Protein AF-E2A9G5-F1 (afdb_monomer)

pLDDT: mean 76.56, std 14.58, range [34.78, 94.25]

Foldseek 3Di:
DVPQDDDPDPDPVSVVSSVVVVVVVVVVLVPPPDDPVVSVFVVLLVVVLVVDDPVLNVVVCVVCVPDPDDDGNVNSVVSVVVVVVVCVVPPPPPDDDDDDDDDDDDDDDDPDDPQAAPPPRHRHDVVPDPVLLPDQLVVNVVVLVVQCAEQQPRHHDDYLVPDPDPDADPVVRHRGDPSNDDPDD

Mean predicted aligned error: 16.72 Å

Structure (mmCIF, N/CA/C/O backbone):
data_AF-E2A9G5-F1
#
_entry.id   AF-E2A9G5-F1
#
loop_
_atom_site.group_PDB
_atom_site.id
_atom_site.type_symbol
_atom_site.label_atom_id
_atom_site.label_alt_id
_atom_site.label_comp_id
_atom_site.label_asym_id
_atom_site.label_entity_id
_atom_site.label_seq_id
_atom_site.pdbx_PDB_ins_code
_atom_site.Cartn_x
_atom_site.Cartn_y
_atom_site.Cartn_z
_atom_site.occupancy
_atom_site.B_iso_or_equiv
_atom_site.auth_seq_id
_atom_site.auth_comp_id
_atom_site.auth_asym_id
_atom_site.auth_atom_id
_atom_site.pdbx_PDB_model_num
ATOM 1 N N . LEU A 1 1 ? -10.475 -4.606 14.221 1.00 72.31 1 LEU A N 1
ATOM 2 C CA . LEU A 1 1 ? -10.855 -3.204 13.929 1.00 72.31 1 LEU A CA 1
ATOM 3 C C . LEU A 1 1 ? -11.804 -3.095 12.734 1.00 72.31 1 LEU A C 1
ATOM 5 O O . LEU A 1 1 ? -12.804 -2.415 12.862 1.00 72.31 1 LEU A O 1
ATOM 9 N N . TYR A 1 2 ? -11.560 -3.797 11.621 1.00 73.69 2 TYR A N 1
ATOM 10 C CA . TYR A 1 2 ? -12.429 -3.748 10.432 1.00 73.69 2 TYR A CA 1
ATOM 11 C C . TYR A 1 2 ? -13.913 -4.107 10.678 1.00 73.69 2 TYR A C 1
ATOM 13 O O . TYR A 1 2 ? -14.793 -3.403 10.205 1.00 73.69 2 TYR A O 1
ATOM 21 N N . ASN A 1 3 ? -14.190 -5.151 11.469 1.00 79.06 3 ASN A N 1
ATOM 22 C CA . ASN A 1 3 ? -15.549 -5.664 11.711 1.00 79.06 3 ASN A CA 1
ATOM 23 C C . ASN A 1 3 ? -16.142 -5.222 13.064 1.00 79.06 3 ASN A C 1
ATOM 25 O O . ASN A 1 3 ? -16.764 -6.022 13.768 1.00 79.06 3 ASN A O 1
ATOM 29 N N . LEU A 1 4 ? -15.888 -3.984 13.495 1.00 85.50 4 LEU A N 1
ATOM 30 C CA . LEU A 1 4 ? -16.501 -3.467 14.722 1.00 85.50 4 LEU A CA 1
ATOM 31 C C . LEU A 1 4 ? -17.989 -3.142 14.487 1.00 85.50 4 LEU A C 1
ATOM 33 O O . LEU A 1 4 ? -18.331 -2.606 13.433 1.00 85.50 4 LEU A O 1
ATOM 37 N N . PRO A 1 5 ? -18.885 -3.466 15.438 1.00 79.38 5 PRO A N 1
ATOM 38 C CA . PRO A 1 5 ? -20.306 -3.181 15.288 1.00 79.38 5 PRO A CA 1
ATOM 39 C C . PRO A 1 5 ? -20.567 -1.667 15.366 1.00 79.38 5 PRO A C 1
ATOM 41 O O . PRO A 1 5 ? -20.005 -1.009 16.245 1.00 79.38 5 PRO A O 1
ATOM 44 N N . PRO A 1 6 ? -21.425 -1.105 14.500 1.00 86.12 6 PRO A N 1
ATOM 45 C CA . PRO A 1 6 ? -21.830 0.289 14.614 1.00 86.12 6 PRO A CA 1
ATOM 46 C C . PRO A 1 6 ? -22.767 0.484 15.814 1.00 86.12 6 PRO A C 1
ATOM 48 O O . PRO A 1 6 ? -23.550 -0.402 16.159 1.00 86.12 6 PRO A O 1
ATOM 51 N N . VAL A 1 7 ? -22.705 1.664 16.429 1.00 91.19 7 VAL A N 1
ATOM 52 C CA . VAL A 1 7 ? -23.636 2.089 17.484 1.00 91.19 7 VAL A CA 1
ATOM 53 C C . VAL A 1 7 ? -24.661 3.013 16.835 1.00 91.19 7 VAL A C 1
ATOM 55 O O . VAL A 1 7 ? -24.361 4.165 16.535 1.00 91.19 7 VAL A O 1
ATOM 58 N N . ASN A 1 8 ? -25.858 2.489 16.567 1.00 87.25 8 ASN A N 1
ATOM 59 C CA . ASN A 1 8 ? -26.877 3.174 15.756 1.00 87.25 8 ASN A CA 1
ATOM 60 C C . ASN A 1 8 ? -27.950 3.880 16.595 1.00 87.25 8 ASN A C 1
ATOM 62 O O . ASN A 1 8 ? -28.831 4.546 16.055 1.00 87.25 8 ASN A O 1
ATOM 66 N N . ARG A 1 9 ? -27.904 3.724 17.919 1.00 88.25 9 ARG A N 1
ATOM 67 C CA . ARG A 1 9 ? -28.841 4.353 18.852 1.00 88.25 9 ARG A CA 1
ATOM 68 C C . ARG A 1 9 ? -28.139 4.743 20.144 1.00 88.25 9 ARG A C 1
ATOM 70 O O . ARG A 1 9 ? -27.056 4.260 20.462 1.00 88.25 9 ARG A O 1
ATOM 77 N N . LYS A 1 10 ? -28.793 5.599 20.927 1.00 86.88 10 LYS A N 1
ATOM 78 C CA . LYS A 1 10 ? -28.343 5.944 22.280 1.00 86.88 10 LYS A CA 1
ATOM 79 C C . LYS A 1 10 ? -28.534 4.729 23.195 1.00 86.88 10 LYS A C 1
ATOM 81 O O . LYS A 1 10 ? -29.615 4.518 23.731 1.00 86.88 10 LYS A O 1
ATOM 86 N N . SER A 1 11 ? -27.491 3.910 23.326 1.00 94.25 11 SER A N 1
ATOM 87 C CA . SER A 1 11 ? -27.484 2.695 24.142 1.00 94.25 11 SER A CA 1
ATOM 88 C C . SER A 1 11 ? -26.150 2.551 24.869 1.00 94.25 11 SER A C 1
ATOM 90 O O . SER A 1 11 ? -25.104 2.372 24.245 1.00 94.25 11 SER A O 1
ATOM 92 N N . SER A 1 12 ? -26.193 2.597 26.203 1.00 92.94 12 SER A N 1
ATOM 93 C CA . SER A 1 12 ? -25.010 2.368 27.045 1.00 92.94 12 SER A CA 1
ATOM 94 C C . SER A 1 12 ? -24.410 0.976 26.801 1.00 92.94 12 SER A C 1
ATOM 96 O O . SER A 1 12 ? -23.200 0.829 26.642 1.00 92.94 12 SER A O 1
ATOM 98 N N . ALA A 1 13 ? -25.261 -0.043 26.653 1.00 92.38 13 ALA A N 1
ATOM 99 C CA . ALA A 1 13 ? -24.821 -1.407 26.373 1.00 92.38 13 ALA A CA 1
ATOM 100 C C . ALA A 1 13 ? -24.071 -1.526 25.032 1.00 92.38 13 ALA A C 1
ATOM 102 O O . ALA A 1 13 ? -23.063 -2.226 24.954 1.00 92.38 13 ALA A O 1
ATOM 103 N N . GLU A 1 14 ? -24.516 -0.819 23.985 1.00 92.38 14 GLU A N 1
ATOM 104 C CA . GLU A 1 14 ? -23.834 -0.828 22.680 1.00 92.38 14 GLU A CA 1
ATOM 105 C C .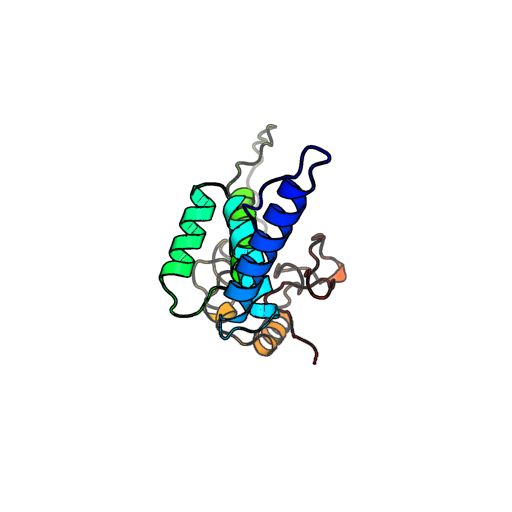 GLU A 1 14 ? -22.483 -0.104 22.735 1.00 92.38 14 GLU A C 1
ATOM 107 O O . GLU A 1 14 ? -21.516 -0.573 22.134 1.00 92.38 14 GLU A O 1
ATOM 112 N N . LEU A 1 15 ? -22.385 0.981 23.511 1.00 93.25 15 LEU A N 1
ATOM 113 C CA . LEU A 1 15 ? -21.121 1.686 23.742 1.00 93.25 15 LEU A CA 1
ATOM 114 C C . LEU A 1 15 ? -20.111 0.817 24.499 1.00 93.25 15 LEU A C 1
ATOM 116 O O . LEU A 1 15 ? -18.957 0.715 24.078 1.00 93.25 15 LEU A O 1
ATOM 120 N N . HIS A 1 16 ? -20.540 0.146 25.572 1.00 93.50 16 HIS A N 1
ATOM 121 C CA . HIS A 1 16 ? -19.686 -0.799 26.293 1.00 93.50 16 HIS A CA 1
ATOM 122 C C . HIS A 1 16 ? -19.230 -1.947 25.385 1.00 93.50 16 HIS A C 1
ATOM 124 O O . HIS A 1 16 ? -18.041 -2.255 25.340 1.00 93.50 16 HIS A O 1
ATOM 130 N N . ALA A 1 17 ? -20.135 -2.518 24.585 1.00 90.81 17 ALA A N 1
ATOM 131 C CA . ALA A 1 17 ? -19.791 -3.589 23.656 1.00 90.81 17 ALA A CA 1
ATOM 132 C C . ALA A 1 17 ? -18.780 -3.150 22.579 1.00 90.81 17 ALA A C 1
ATOM 134 O O . ALA A 1 17 ? -17.871 -3.916 22.243 1.00 90.81 17 ALA A O 1
ATOM 135 N N . LEU A 1 18 ? -18.912 -1.935 22.034 1.00 93.00 18 LEU A N 1
ATOM 136 C CA . LEU A 1 18 ? -17.950 -1.378 21.080 1.00 93.00 18 LEU A CA 1
ATOM 137 C C . LEU A 1 18 ? -16.573 -1.173 21.726 1.00 93.00 18 LEU A C 1
ATOM 139 O O . LEU A 1 18 ? -15.565 -1.594 21.148 1.00 93.00 18 LEU A O 1
ATOM 143 N N . ARG A 1 19 ? -16.529 -0.566 22.920 1.00 94.19 19 ARG A N 1
ATOM 144 C CA . ARG A 1 19 ? -15.290 -0.360 23.685 1.00 94.19 19 ARG A CA 1
ATOM 145 C C . ARG A 1 19 ? -14.585 -1.689 23.932 1.00 94.19 19 ARG A C 1
ATOM 147 O O . ARG A 1 19 ? -13.444 -1.861 23.517 1.00 94.19 19 ARG A O 1
ATOM 154 N N . ASP A 1 20 ? -15.290 -2.658 24.509 1.00 93.75 20 ASP A N 1
ATOM 155 C CA . ASP A 1 20 ? -14.698 -3.935 24.908 1.00 93.75 20 ASP A CA 1
ATOM 156 C C . ASP A 1 20 ? -14.173 -4.722 23.695 1.00 93.75 20 ASP A C 1
ATOM 158 O O . ASP A 1 20 ? -13.108 -5.339 23.753 1.00 93.75 20 ASP A O 1
ATOM 162 N N . LYS A 1 21 ? -14.881 -4.682 22.556 1.00 92.88 21 LYS A N 1
ATOM 163 C CA . LYS A 1 21 ? -14.405 -5.295 21.302 1.00 92.88 21 LYS A CA 1
ATOM 164 C C . LYS A 1 21 ? -13.176 -4.584 20.736 1.00 92.88 21 LYS A C 1
ATOM 166 O O . LYS A 1 21 ? -12.284 -5.250 20.206 1.00 92.88 21 LYS A O 1
ATOM 171 N N . THR A 1 22 ? -13.123 -3.260 20.841 1.00 92.25 22 THR A N 1
ATOM 172 C CA . THR A 1 22 ? -11.974 -2.460 20.398 1.00 92.25 22 THR A CA 1
ATOM 173 C C . THR A 1 22 ? -10.744 -2.773 21.247 1.00 92.25 22 THR A C 1
ATOM 175 O O . THR A 1 22 ? -9.698 -3.104 20.691 1.00 92.25 22 THR A O 1
ATOM 178 N N . ASP A 1 23 ? -10.886 -2.796 22.573 1.00 91.88 23 ASP A N 1
ATOM 179 C CA . ASP A 1 23 ? -9.797 -3.108 23.504 1.00 91.88 23 ASP A CA 1
ATOM 180 C C . ASP A 1 23 ? -9.279 -4.532 23.345 1.00 91.88 23 ASP A C 1
ATOM 182 O O . ASP A 1 23 ? -8.067 -4.759 23.370 1.00 91.88 23 ASP A O 1
ATOM 186 N N . ARG A 1 24 ? -10.171 -5.502 23.114 1.00 91.12 24 ARG A N 1
ATOM 187 C CA . ARG A 1 24 ? -9.768 -6.878 22.791 1.00 91.12 24 ARG A CA 1
ATOM 188 C C . ARG A 1 24 ? -8.959 -6.937 21.498 1.00 91.12 24 ARG A C 1
ATOM 190 O O . ARG A 1 24 ? -7.939 -7.625 21.463 1.00 91.12 24 ARG A O 1
ATOM 197 N N . ALA A 1 25 ? -9.380 -6.216 20.456 1.00 88.25 25 ALA A N 1
ATOM 198 C CA . ALA A 1 25 ? -8.661 -6.175 19.185 1.00 88.25 25 ALA A CA 1
ATOM 199 C C . ALA A 1 25 ? -7.286 -5.506 19.330 1.00 88.25 25 ALA A C 1
ATOM 201 O O . ALA A 1 25 ? -6.293 -6.048 18.852 1.00 88.25 25 ALA A O 1
ATOM 202 N N . LEU A 1 26 ? -7.208 -4.371 20.027 1.00 87.19 26 LEU A N 1
ATOM 203 C CA . LEU A 1 26 ? -5.945 -3.677 20.283 1.00 87.19 26 LEU A CA 1
ATOM 204 C C . LEU A 1 26 ? -5.011 -4.505 21.164 1.00 87.19 26 LEU A C 1
ATOM 206 O O . LEU A 1 26 ? -3.830 -4.622 20.861 1.00 87.19 26 LEU A O 1
ATOM 210 N N . SER A 1 27 ? -5.534 -5.131 22.216 1.00 87.88 27 SER A N 1
ATOM 211 C CA . SER A 1 27 ? -4.759 -6.037 23.068 1.00 87.88 27 SER A CA 1
ATOM 212 C C . SER A 1 27 ? -4.218 -7.233 22.286 1.00 87.88 27 SER A C 1
ATOM 214 O O . SER A 1 27 ? -3.107 -7.677 22.550 1.00 87.88 27 SER A O 1
ATOM 216 N N . ALA A 1 28 ? -4.973 -7.755 21.315 1.00 87.38 28 ALA A N 1
ATOM 217 C CA . ALA A 1 28 ? -4.486 -8.814 20.439 1.00 87.38 28 ALA A CA 1
ATOM 218 C C . ALA A 1 28 ? -3.345 -8.338 19.533 1.00 87.38 28 ALA A C 1
ATOM 220 O O . ALA A 1 28 ? -2.342 -9.036 19.430 1.00 87.38 28 ALA A O 1
ATOM 221 N N . LEU A 1 29 ? -3.468 -7.146 18.941 1.00 83.56 29 LEU A N 1
ATOM 222 C CA . LEU A 1 29 ? -2.416 -6.555 18.111 1.00 83.56 29 LEU A CA 1
ATOM 223 C C . LEU A 1 29 ? -1.145 -6.263 18.917 1.00 83.56 29 LEU A C 1
ATOM 225 O O . LEU A 1 29 ? -0.060 -6.587 18.462 1.00 83.56 29 LEU A O 1
ATOM 229 N N . LYS A 1 30 ? -1.271 -5.738 20.142 1.00 84.62 30 LYS A N 1
ATOM 230 C CA . LYS A 1 30 ? -0.132 -5.467 21.039 1.00 84.62 30 LYS A CA 1
ATOM 231 C C . LYS A 1 30 ? 0.626 -6.724 21.477 1.00 84.62 30 LYS A C 1
ATOM 233 O O . LYS A 1 30 ? 1.779 -6.622 21.871 1.00 84.62 30 LYS A O 1
ATOM 238 N N . ARG A 1 31 ? -0.022 -7.895 21.460 1.00 88.25 31 ARG A N 1
ATOM 239 C CA . ARG A 1 31 ? 0.637 -9.182 21.742 1.00 88.25 31 ARG A CA 1
ATOM 240 C C . ARG A 1 31 ? 1.425 -9.716 20.552 1.00 88.25 31 ARG A C 1
ATOM 242 O O . ARG A 1 31 ? 2.221 -10.633 20.730 1.00 88.25 31 ARG A O 1
ATOM 249 N N . LEU A 1 32 ? 1.195 -9.188 19.351 1.00 81.06 32 LEU A N 1
ATOM 250 C CA . LEU A 1 32 ? 2.073 -9.464 18.226 1.00 81.06 32 LEU A CA 1
ATOM 251 C C . LEU A 1 32 ? 3.393 -8.758 18.531 1.00 81.06 32 LEU A C 1
ATOM 253 O O . LEU A 1 32 ? 3.393 -7.568 18.829 1.00 81.06 32 LEU A O 1
ATOM 257 N N . ASN A 1 33 ? 4.507 -9.489 18.489 1.00 81.06 33 ASN A N 1
ATOM 258 C CA . ASN A 1 33 ? 5.847 -8.937 18.696 1.00 81.06 33 ASN A CA 1
ATOM 259 C C . ASN A 1 33 ? 6.285 -8.118 17.468 1.00 81.06 33 ASN A C 1
ATOM 261 O O . ASN A 1 33 ? 7.245 -8.467 16.787 1.00 81.06 33 ASN A O 1
ATOM 265 N N . ARG A 1 34 ? 5.493 -7.099 17.133 1.00 82.31 34 ARG A N 1
ATOM 266 C CA . ARG A 1 34 ? 5.611 -6.250 15.951 1.00 82.31 34 ARG A CA 1
ATOM 267 C C . ARG A 1 34 ? 5.586 -4.794 16.377 1.00 82.31 34 ARG A C 1
ATOM 269 O O . ARG A 1 34 ? 4.939 -4.432 17.362 1.00 82.31 34 ARG A O 1
ATOM 276 N N . THR A 1 35 ? 6.281 -3.953 15.630 1.00 83.38 35 THR A N 1
ATOM 277 C CA . THR A 1 35 ? 6.287 -2.512 15.876 1.00 83.38 35 THR A CA 1
ATOM 278 C C . THR A 1 35 ? 4.953 -1.882 15.464 1.00 83.38 35 THR A C 1
ATOM 280 O O . THR A 1 35 ? 4.154 -2.468 14.727 1.00 83.38 35 THR A O 1
ATOM 283 N N . GLN A 1 36 ? 4.694 -0.658 15.930 1.00 79.38 36 GLN A N 1
ATOM 284 C CA . GLN A 1 36 ? 3.497 0.089 15.532 1.00 79.38 36 GLN A CA 1
ATOM 285 C C . GLN A 1 36 ? 3.432 0.301 14.010 1.00 79.38 36 GLN A C 1
ATOM 287 O O . GLN A 1 36 ? 2.348 0.210 13.431 1.00 79.38 36 GLN A O 1
ATOM 292 N N . ASP A 1 37 ? 4.579 0.526 13.368 1.00 76.25 37 ASP A N 1
ATOM 293 C CA . ASP A 1 37 ? 4.672 0.722 11.921 1.00 76.25 37 ASP A CA 1
ATOM 294 C C . ASP A 1 37 ? 4.366 -0.565 11.149 1.00 76.25 37 ASP A C 1
ATOM 296 O O . ASP A 1 37 ? 3.645 -0.531 10.154 1.00 76.25 37 ASP A O 1
ATOM 300 N N . GLU A 1 38 ? 4.824 -1.720 11.635 1.00 79.31 38 GLU A N 1
ATOM 301 C CA . GLU A 1 38 ? 4.490 -3.017 11.036 1.00 79.31 38 GLU A CA 1
ATOM 302 C C . GLU A 1 38 ? 2.998 -3.342 11.157 1.00 79.31 38 GLU A C 1
ATOM 304 O O . GLU A 1 38 ? 2.385 -3.824 10.205 1.00 79.31 38 GLU A O 1
ATOM 309 N N . ILE A 1 39 ? 2.391 -3.039 12.308 1.00 82.62 39 ILE A N 1
ATOM 310 C CA . ILE A 1 39 ? 0.950 -3.223 12.513 1.00 82.62 39 ILE A CA 1
ATOM 311 C C . ILE A 1 39 ? 0.161 -2.297 11.580 1.00 82.62 39 ILE A C 1
ATOM 313 O O . ILE A 1 39 ? -0.817 -2.727 10.965 1.00 82.62 39 ILE A O 1
ATOM 317 N N . LEU A 1 40 ? 0.577 -1.033 11.448 1.00 82.88 40 LEU A N 1
ATOM 318 C CA . LEU A 1 40 ? -0.035 -0.095 10.508 1.00 82.88 40 LEU A CA 1
ATOM 319 C C . LEU A 1 40 ? 0.083 -0.613 9.071 1.00 82.88 40 LEU A C 1
ATOM 321 O O . LEU A 1 40 ? -0.900 -0.607 8.331 1.00 82.88 40 LEU A O 1
ATOM 325 N N . ASN A 1 41 ? 1.259 -1.110 8.701 1.00 84.31 41 ASN A N 1
ATOM 326 C CA . ASN A 1 41 ? 1.521 -1.705 7.403 1.00 84.31 41 ASN A CA 1
ATOM 327 C C . ASN A 1 41 ? 0.584 -2.890 7.109 1.00 84.31 41 ASN A C 1
ATOM 329 O O . ASN A 1 41 ? -0.075 -2.900 6.069 1.00 84.31 41 ASN A O 1
ATOM 333 N N . ASP A 1 42 ? 0.459 -3.847 8.034 1.00 82.06 42 ASP A N 1
ATOM 334 C CA . ASP A 1 42 ? -0.439 -5.000 7.887 1.00 82.06 42 ASP A CA 1
ATOM 335 C C . ASP A 1 42 ? -1.897 -4.558 7.687 1.00 82.06 42 ASP A C 1
ATOM 337 O O . ASP A 1 42 ? -2.620 -5.078 6.832 1.00 82.06 42 ASP A O 1
ATOM 341 N N . ILE A 1 43 ? -2.330 -3.566 8.474 1.00 83.00 43 ILE A N 1
ATOM 342 C CA . ILE A 1 43 ? -3.674 -2.996 8.397 1.00 83.00 43 ILE A CA 1
ATOM 343 C C . ILE A 1 43 ? -3.904 -2.358 7.020 1.00 83.00 43 ILE A C 1
ATOM 345 O O . ILE A 1 43 ? -4.936 -2.613 6.394 1.00 83.00 43 ILE A O 1
ATOM 349 N N . LEU A 1 44 ? -2.955 -1.561 6.523 1.00 85.06 44 LEU A N 1
ATOM 350 C CA . LEU A 1 44 ? -3.042 -0.916 5.211 1.00 85.06 44 LEU A CA 1
ATOM 351 C C . LEU A 1 44 ? -3.086 -1.941 4.073 1.00 85.06 44 LEU A C 1
ATOM 353 O O . LEU A 1 44 ? -3.939 -1.832 3.188 1.00 85.06 44 LEU A O 1
ATOM 357 N N . VAL A 1 45 ? -2.222 -2.961 4.120 1.00 86.50 45 VAL A N 1
ATOM 358 C CA . VAL A 1 45 ? -2.218 -4.069 3.154 1.00 86.50 45 VAL A CA 1
ATOM 359 C C . VAL A 1 45 ? -3.580 -4.755 3.128 1.00 86.50 45 VAL A C 1
ATOM 361 O O . VAL A 1 45 ? -4.163 -4.929 2.056 1.00 86.50 45 VAL A O 1
ATOM 364 N N . TYR A 1 46 ? -4.127 -5.085 4.300 1.00 84.62 46 TYR A N 1
ATOM 365 C CA . TYR A 1 46 ? -5.442 -5.704 4.408 1.00 84.62 46 TYR A CA 1
ATOM 366 C C . TYR A 1 46 ? -6.533 -4.827 3.780 1.00 84.62 46 TYR A C 1
ATOM 368 O O . TYR A 1 46 ? -7.226 -5.275 2.865 1.00 84.62 46 TYR A O 1
ATOM 376 N N . PHE A 1 47 ? -6.651 -3.563 4.195 1.00 85.31 47 PHE A N 1
ATOM 377 C CA . PHE A 1 47 ? -7.698 -2.661 3.709 1.00 85.31 47 PHE A CA 1
ATOM 378 C C . PHE A 1 47 ? -7.643 -2.418 2.203 1.00 85.31 47 PHE A C 1
ATOM 380 O O . PHE A 1 47 ? -8.687 -2.423 1.548 1.00 85.31 47 PHE A O 1
ATOM 387 N N . VAL A 1 48 ? -6.450 -2.216 1.645 1.00 86.62 48 VAL A N 1
ATOM 388 C CA . VAL A 1 48 ? -6.299 -2.005 0.203 1.00 86.62 48 VAL A CA 1
ATOM 389 C C . VAL A 1 48 ? -6.572 -3.296 -0.560 1.00 86.62 48 VAL A C 1
ATOM 391 O O . VAL A 1 48 ? -7.265 -3.251 -1.574 1.00 86.62 48 VAL A O 1
ATOM 394 N N . SER A 1 49 ? -6.137 -4.455 -0.052 1.00 84.94 49 SER A N 1
ATOM 395 C CA . SER A 1 49 ? -6.401 -5.746 -0.700 1.00 84.94 49 SER A CA 1
ATOM 396 C C . SER A 1 49 ? -7.896 -6.065 -0.832 1.00 84.94 49 SER A C 1
ATOM 398 O O . SER A 1 49 ? -8.302 -6.662 -1.827 1.00 84.94 49 SER A O 1
ATOM 400 N N . LEU A 1 50 ? -8.729 -5.599 0.112 1.00 82.19 50 LEU A N 1
ATOM 401 C CA . LEU A 1 50 ? -10.192 -5.724 0.056 1.00 82.19 50 LEU A CA 1
ATOM 402 C C . LEU A 1 50 ? -10.843 -4.894 -1.061 1.00 82.19 50 LEU A C 1
ATOM 404 O O . LEU A 1 50 ? -12.019 -5.092 -1.361 1.00 82.19 50 LEU A O 1
ATOM 408 N N . LYS A 1 51 ? -10.121 -3.928 -1.636 1.00 86.88 51 LYS A N 1
ATOM 409 C CA . LYS A 1 51 ? -10.619 -3.031 -2.690 1.00 86.88 51 LYS A CA 1
ATOM 410 C C . LYS A 1 51 ? -10.122 -3.403 -4.085 1.00 86.88 51 LYS A C 1
ATOM 412 O O . LYS A 1 51 ? -10.485 -2.730 -5.044 1.00 86.88 51 LYS A O 1
ATOM 417 N N . LEU A 1 52 ? -9.301 -4.444 -4.198 1.00 85.69 52 LEU A N 1
ATOM 418 C CA . LEU A 1 52 ? -8.779 -4.913 -5.476 1.00 85.69 52 LEU A CA 1
ATOM 419 C C . LEU A 1 52 ? -9.801 -5.776 -6.213 1.00 85.69 52 LEU A C 1
ATOM 421 O O . LEU A 1 52 ? -10.550 -6.534 -5.597 1.00 85.69 52 LEU A O 1
ATOM 425 N N . ASP A 1 53 ? -9.785 -5.704 -7.542 1.00 83.88 53 ASP A N 1
ATOM 426 C CA . ASP A 1 53 ? -10.491 -6.664 -8.384 1.00 83.88 53 ASP A CA 1
ATOM 427 C C . ASP A 1 53 ? -9.909 -8.085 -8.209 1.00 83.88 53 ASP A C 1
ATOM 429 O O . ASP A 1 53 ? -8.753 -8.240 -7.783 1.00 83.88 53 ASP A O 1
ATOM 433 N N . PRO A 1 54 ? -10.681 -9.138 -8.536 1.00 80.81 54 PRO A N 1
ATOM 434 C CA . PRO A 1 54 ? -10.255 -10.522 -8.338 1.00 80.81 54 PRO A CA 1
ATOM 435 C C . PRO A 1 54 ? -8.907 -10.866 -8.984 1.00 80.81 54 PRO A C 1
ATOM 437 O O . PRO A 1 54 ? -8.111 -11.593 -8.381 1.00 80.81 54 PRO A O 1
ATOM 440 N N . ASP A 1 55 ? -8.616 -10.322 -10.168 1.00 79.81 55 ASP A N 1
ATOM 441 C CA . ASP A 1 55 ? -7.389 -10.640 -10.896 1.00 79.81 55 ASP A CA 1
ATOM 442 C C . ASP A 1 55 ? -6.168 -9.967 -10.264 1.00 79.81 55 ASP A C 1
ATOM 444 O O . ASP A 1 55 ? -5.129 -10.607 -10.071 1.00 79.81 55 ASP A O 1
ATOM 448 N N . THR A 1 56 ? -6.287 -8.693 -9.881 1.00 84.88 56 THR A N 1
ATOM 449 C CA . THR A 1 56 ? -5.232 -7.988 -9.140 1.00 84.88 56 THR A CA 1
ATOM 450 C C . THR A 1 56 ? -5.003 -8.621 -7.767 1.00 84.88 56 THR A C 1
ATOM 452 O O . THR A 1 56 ? -3.856 -8.784 -7.350 1.00 84.88 56 THR A O 1
ATOM 455 N N . CYS A 1 57 ? -6.069 -9.054 -7.085 1.00 80.19 57 CYS A N 1
ATOM 456 C CA . CYS A 1 57 ? -5.978 -9.758 -5.805 1.00 80.19 57 CYS A CA 1
ATOM 457 C C . CYS A 1 57 ? -5.248 -11.105 -5.943 1.00 80.19 57 CYS A C 1
ATOM 459 O O . CYS A 1 57 ? -4.382 -11.429 -5.128 1.00 80.19 57 CYS A O 1
ATOM 461 N N . ARG A 1 58 ? -5.542 -11.884 -6.993 1.00 80.38 58 ARG A N 1
ATOM 462 C CA . ARG A 1 58 ? -4.822 -13.132 -7.292 1.00 80.38 58 ARG A CA 1
ATOM 463 C C . ARG A 1 58 ? -3.339 -12.864 -7.545 1.00 80.38 58 ARG A C 1
ATOM 465 O O . ARG A 1 58 ? -2.503 -13.561 -6.976 1.00 80.38 58 ARG A O 1
ATOM 472 N N . ALA A 1 59 ? -3.011 -11.856 -8.352 1.00 82.94 59 ALA A N 1
ATOM 473 C CA . ALA A 1 59 ? -1.623 -11.477 -8.620 1.00 82.94 59 ALA A CA 1
ATOM 474 C C . ALA A 1 59 ? -0.880 -11.067 -7.337 1.00 82.94 59 ALA A C 1
ATOM 476 O O . ALA A 1 59 ? 0.260 -11.481 -7.131 1.00 82.94 59 ALA A O 1
ATOM 477 N N . TRP A 1 60 ? -1.544 -10.314 -6.455 1.00 84.62 60 TRP A N 1
ATOM 478 C CA . TRP A 1 60 ? -1.016 -9.973 -5.136 1.00 84.62 60 TRP A CA 1
ATOM 479 C C . TRP A 1 60 ? -0.723 -11.224 -4.303 1.00 84.62 60 TRP A C 1
ATOM 481 O O . TRP A 1 60 ? 0.418 -11.426 -3.901 1.00 84.62 60 TRP A O 1
ATOM 491 N N . LYS A 1 61 ? -1.708 -12.114 -4.130 1.00 82.00 61 LYS A N 1
ATOM 492 C CA . LYS A 1 61 ? -1.553 -13.349 -3.341 1.00 82.00 61 LYS A CA 1
ATOM 493 C C . LYS A 1 61 ? -0.456 -14.273 -3.870 1.00 82.00 61 LYS A C 1
ATOM 495 O O . LYS A 1 61 ? 0.232 -14.907 -3.078 1.00 82.00 61 LYS A O 1
ATOM 500 N N . LEU A 1 62 ? -0.286 -14.356 -5.190 1.00 80.56 62 LEU A N 1
ATOM 501 C CA . LEU A 1 62 ? 0.790 -15.138 -5.808 1.00 80.56 62 LEU A CA 1
ATOM 502 C C . LEU A 1 62 ? 2.171 -14.551 -5.495 1.00 80.56 62 LEU A C 1
ATOM 504 O O . LEU A 1 62 ? 3.096 -15.302 -5.192 1.00 80.56 62 LEU A O 1
ATOM 508 N N . LYS A 1 63 ? 2.302 -13.218 -5.516 1.00 78.38 63 LYS A N 1
ATOM 509 C CA . LYS A 1 63 ? 3.547 -12.538 -5.137 1.00 78.38 63 LYS A CA 1
ATOM 510 C C . LYS A 1 63 ? 3.873 -12.773 -3.657 1.00 78.38 63 LYS A C 1
ATOM 512 O O . LYS A 1 63 ? 5.003 -13.118 -3.341 1.00 78.38 63 LYS A O 1
ATOM 517 N N . THR A 1 64 ? 2.883 -12.659 -2.771 1.00 71.62 64 T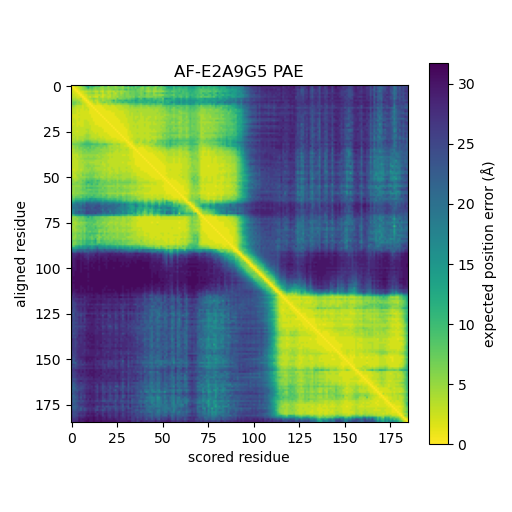HR A N 1
ATOM 518 C CA . THR A 1 64 ? 3.085 -12.806 -1.318 1.00 71.62 64 THR A CA 1
ATOM 519 C C . THR A 1 64 ? 3.203 -14.257 -0.848 1.00 71.62 64 THR A C 1
ATOM 521 O O . THR A 1 64 ? 3.805 -14.512 0.183 1.00 71.62 64 THR A O 1
ATOM 524 N N . GLY A 1 65 ? 2.639 -15.227 -1.575 1.00 63.06 65 GLY A N 1
ATOM 525 C CA . GLY A 1 65 ? 2.676 -16.648 -1.199 1.00 63.06 65 GLY A CA 1
ATOM 526 C C . GLY A 1 65 ? 4.054 -17.309 -1.325 1.00 63.06 65 GLY A C 1
ATOM 527 O O . GLY A 1 65 ? 4.206 -18.459 -0.926 1.00 63.06 65 GLY A O 1
ATOM 528 N N . SER A 1 66 ? 5.035 -16.595 -1.884 1.00 57.44 66 SER A N 1
ATOM 529 C CA . SER A 1 66 ? 6.378 -17.105 -2.184 1.00 57.44 66 SER A CA 1
ATOM 530 C C . SER A 1 66 ? 7.451 -16.639 -1.189 1.00 57.44 66 SER A C 1
ATOM 532 O O . SER A 1 66 ? 8.560 -17.166 -1.214 1.00 57.44 66 SER A O 1
ATOM 534 N N . GLU A 1 67 ? 7.156 -15.656 -0.332 1.00 52.38 67 GLU A N 1
ATOM 535 C CA . GLU A 1 67 ? 8.138 -15.034 0.564 1.00 52.38 67 GLU A CA 1
ATOM 536 C C . GLU A 1 67 ? 7.817 -15.316 2.037 1.00 52.38 67 GLU A C 1
ATOM 538 O O . GLU A 1 67 ? 6.698 -15.117 2.502 1.00 52.38 67 GLU A O 1
ATOM 543 N N . SER A 1 68 ? 8.829 -15.748 2.794 1.00 50.69 68 SER A N 1
ATOM 544 C CA . SER A 1 68 ? 8.749 -15.985 4.244 1.00 50.69 68 SER A CA 1
ATOM 545 C C . SER A 1 68 ? 8.673 -14.692 5.071 1.00 50.69 68 SER A C 1
ATOM 547 O O . SER A 1 68 ? 8.588 -14.747 6.298 1.00 50.69 68 SER A O 1
ATOM 549 N N . THR A 1 69 ? 8.750 -13.529 4.421 1.00 54.62 69 THR A N 1
ATOM 550 C CA . THR A 1 69 ? 8.718 -12.206 5.048 1.00 54.62 69 THR A CA 1
ATOM 551 C C . THR A 1 69 ? 7.335 -11.567 4.917 1.00 54.62 69 THR A C 1
ATOM 553 O O . THR A 1 69 ? 6.733 -11.633 3.844 1.00 54.62 69 THR A O 1
ATOM 556 N N . PRO A 1 70 ? 6.824 -10.901 5.969 1.00 55.97 70 PRO A N 1
ATOM 557 C CA . PRO A 1 70 ? 5.564 -10.171 5.895 1.00 55.97 70 PRO A CA 1
ATOM 558 C C . PRO A 1 70 ? 5.623 -9.111 4.792 1.00 55.97 70 PRO A C 1
ATOM 560 O O . PRO A 1 70 ? 6.482 -8.231 4.811 1.00 55.97 70 PRO A O 1
ATOM 563 N N . SER A 1 71 ? 4.721 -9.206 3.819 1.00 64.94 71 SER A N 1
ATOM 564 C CA . SER A 1 71 ? 4.703 -8.300 2.672 1.00 64.94 71 SER A CA 1
ATOM 565 C C . SER A 1 71 ? 4.392 -6.865 3.106 1.00 64.94 71 SER A C 1
ATOM 567 O O . SER A 1 71 ? 3.464 -6.621 3.883 1.00 64.94 71 SER A O 1
ATOM 569 N N . ASN A 1 72 ? 5.164 -5.905 2.600 1.00 78.06 72 ASN A N 1
ATOM 570 C CA . ASN A 1 72 ? 4.992 -4.495 2.936 1.00 78.06 72 ASN A CA 1
ATOM 571 C C . ASN A 1 72 ? 3.955 -3.809 2.016 1.00 78.06 72 ASN A C 1
ATOM 573 O O . ASN A 1 72 ? 3.591 -4.287 0.939 1.00 78.06 72 ASN A O 1
ATOM 577 N N . TYR A 1 73 ? 3.440 -2.677 2.474 1.00 81.12 73 TYR A N 1
ATOM 578 C CA . TYR A 1 73 ? 2.464 -1.848 1.783 1.00 81.12 73 TYR A CA 1
ATOM 579 C C . TYR A 1 73 ? 3.038 -1.258 0.493 1.00 81.12 73 TYR A C 1
ATOM 581 O O . TYR A 1 73 ? 2.322 -1.139 -0.505 1.00 81.12 73 TYR A O 1
ATOM 589 N N . ASP A 1 74 ? 4.336 -0.958 0.472 1.00 78.12 74 ASP A N 1
ATOM 590 C CA . ASP A 1 74 ? 5.013 -0.457 -0.721 1.00 78.12 74 ASP A CA 1
ATOM 591 C C . ASP A 1 74 ? 4.970 -1.484 -1.860 1.00 78.12 74 ASP A C 1
ATOM 593 O O . ASP A 1 74 ? 4.698 -1.135 -3.008 1.00 78.12 74 ASP A O 1
ATOM 597 N N . ASP A 1 75 ? 5.127 -2.770 -1.557 1.00 83.56 75 ASP A N 1
ATOM 598 C CA . ASP A 1 75 ? 5.032 -3.870 -2.507 1.00 83.56 75 ASP A CA 1
ATOM 599 C C . ASP A 1 75 ? 3.638 -3.993 -3.112 1.00 83.56 75 ASP A C 1
ATOM 601 O O . ASP A 1 75 ? 3.512 -4.256 -4.316 1.00 83.56 75 ASP A O 1
ATOM 605 N N . LEU A 1 76 ? 2.601 -3.776 -2.300 1.00 84.31 76 LEU A N 1
ATOM 606 C CA . LEU A 1 76 ? 1.212 -3.765 -2.750 1.00 84.31 76 LEU A CA 1
ATOM 607 C C . LEU A 1 76 ? 0.962 -2.601 -3.711 1.00 84.31 76 LEU A C 1
ATOM 609 O O . LEU A 1 76 ? 0.442 -2.800 -4.811 1.00 84.31 76 LEU A O 1
ATOM 613 N N . ILE A 1 77 ? 1.381 -1.392 -3.337 1.00 85.56 77 ILE A N 1
ATOM 614 C CA . ILE A 1 77 ? 1.227 -0.198 -4.176 1.00 85.56 77 ILE A CA 1
ATOM 615 C C . ILE A 1 77 ? 2.046 -0.306 -5.466 1.00 85.56 77 ILE A C 1
ATOM 617 O O . ILE A 1 77 ? 1.568 0.096 -6.533 1.00 85.56 77 ILE A O 1
ATOM 621 N N . ASN A 1 78 ? 3.238 -0.897 -5.410 1.00 83.38 78 ASN A N 1
ATOM 622 C CA . ASN A 1 78 ? 4.070 -1.157 -6.582 1.00 83.38 78 ASN A CA 1
ATOM 623 C C . ASN A 1 78 ? 3.392 -2.129 -7.552 1.00 83.38 78 ASN A C 1
ATOM 625 O O . ASN A 1 78 ? 3.409 -1.898 -8.766 1.00 83.38 78 ASN A O 1
ATOM 629 N N . LEU A 1 79 ? 2.760 -3.190 -7.038 1.00 87.06 79 LEU A N 1
ATOM 630 C CA . LEU A 1 79 ? 2.001 -4.133 -7.858 1.00 87.06 79 LEU A CA 1
ATOM 631 C C . LEU A 1 79 ? 0.805 -3.450 -8.528 1.00 87.06 79 LEU A C 1
ATOM 633 O O . LEU A 1 79 ? 0.637 -3.578 -9.741 1.00 87.06 79 LEU A O 1
ATOM 637 N N . ILE A 1 80 ? 0.020 -2.682 -7.767 1.00 87.06 80 ILE A N 1
ATOM 638 C CA . ILE A 1 80 ? -1.143 -1.949 -8.291 1.00 87.06 80 ILE A CA 1
ATOM 639 C C . ILE A 1 80 ? -0.707 -0.967 -9.383 1.00 87.06 80 ILE A C 1
ATOM 641 O O . ILE A 1 80 ? -1.283 -0.958 -10.468 1.00 87.06 80 ILE A O 1
ATOM 645 N N . SER A 1 81 ? 0.347 -0.187 -9.134 1.00 82.69 81 SER A N 1
ATOM 646 C CA . SER A 1 81 ? 0.863 0.799 -10.093 1.00 82.69 81 SER A CA 1
ATOM 647 C C . SER A 1 81 ? 1.371 0.134 -11.373 1.00 82.69 81 SER A C 1
ATOM 649 O O . SER A 1 81 ? 1.051 0.572 -12.475 1.00 82.69 81 SER A O 1
ATOM 651 N N . SER A 1 82 ? 2.122 -0.963 -11.238 1.00 81.88 82 SER A N 1
ATOM 652 C CA . SER A 1 82 ? 2.636 -1.722 -12.384 1.00 81.88 82 SER A CA 1
ATOM 653 C C . SER A 1 82 ? 1.507 -2.302 -13.230 1.00 81.88 82 SER A C 1
ATOM 655 O O . SER A 1 82 ? 1.592 -2.325 -14.457 1.00 81.88 82 SER A O 1
ATOM 657 N N . ARG A 1 83 ? 0.440 -2.763 -12.576 1.00 84.56 83 ARG A N 1
ATOM 658 C CA . ARG A 1 83 ? -0.723 -3.323 -13.252 1.00 84.56 83 ARG A CA 1
ATOM 659 C C . ARG A 1 83 ? -1.566 -2.248 -13.932 1.00 84.56 83 ARG A C 1
ATOM 661 O O . ARG A 1 83 ? -1.976 -2.469 -15.064 1.00 84.56 83 ARG A O 1
ATOM 668 N N . ALA A 1 84 ? -1.759 -1.090 -13.301 1.00 84.19 84 ALA A N 1
ATOM 669 C CA . ALA A 1 84 ? -2.435 0.052 -13.916 1.00 84.19 84 ALA A CA 1
ATOM 670 C C . ALA A 1 84 ? -1.734 0.481 -15.215 1.00 84.19 84 ALA A C 1
ATOM 672 O O . ALA A 1 84 ? -2.371 0.527 -16.262 1.00 84.19 84 ALA A O 1
ATOM 673 N N . LEU A 1 85 ? -0.408 0.657 -15.178 1.00 79.31 85 LEU A N 1
ATOM 674 C CA . LEU A 1 85 ? 0.383 0.987 -16.370 1.00 79.31 85 LEU A CA 1
ATOM 675 C C . LEU A 1 85 ? 0.272 -0.081 -17.465 1.00 79.31 85 LEU A C 1
ATOM 677 O O . LEU A 1 85 ? 0.128 0.246 -18.638 1.00 79.31 85 LEU A O 1
ATOM 681 N N . ALA A 1 86 ? 0.321 -1.365 -17.096 1.00 80.44 86 ALA A N 1
ATOM 682 C CA . ALA A 1 86 ? 0.178 -2.448 -18.065 1.00 80.44 86 ALA A CA 1
ATOM 683 C C . ALA A 1 86 ? -1.208 -2.445 -18.730 1.00 80.44 86 ALA A C 1
ATOM 685 O O . ALA A 1 86 ? -1.312 -2.681 -19.928 1.00 80.44 86 ALA A O 1
ATOM 686 N N . LEU A 1 87 ? -2.269 -2.167 -17.970 1.00 81.44 87 LEU A N 1
ATOM 687 C CA . LEU A 1 87 ? -3.627 -2.072 -18.504 1.00 81.44 87 LEU A CA 1
ATOM 688 C C . LEU A 1 87 ? -3.805 -0.841 -19.399 1.00 81.44 87 LEU A C 1
ATOM 690 O O . LEU A 1 87 ? -4.486 -0.934 -20.415 1.00 81.44 87 LEU A O 1
ATOM 694 N N . GLU A 1 88 ? -3.160 0.279 -19.072 1.00 84.19 88 GLU A N 1
ATOM 695 C CA . GLU A 1 88 ? -3.126 1.467 -19.932 1.00 84.19 88 GLU A CA 1
ATOM 696 C C . GLU A 1 88 ? -2.421 1.175 -21.268 1.00 84.19 88 GLU A C 1
ATOM 698 O O . GLU A 1 88 ? -2.960 1.510 -22.321 1.00 84.19 88 GLU A O 1
ATOM 703 N N . GLU A 1 89 ? -1.269 0.491 -21.253 1.00 82.12 89 GLU A N 1
ATOM 704 C CA . GLU A 1 89 ? -0.536 0.091 -22.470 1.00 82.12 89 GLU A CA 1
ATOM 705 C C . GLU A 1 89 ? -1.313 -0.909 -23.337 1.00 82.12 89 GLU A C 1
ATOM 707 O O . GLU A 1 89 ? -1.246 -0.853 -24.565 1.00 82.12 89 GLU A O 1
ATOM 712 N N . LEU A 1 90 ? -2.028 -1.843 -22.704 1.00 77.81 90 LEU A N 1
ATOM 713 C CA . LEU A 1 90 ? -2.803 -2.880 -23.387 1.00 77.81 90 LEU A CA 1
ATOM 714 C C . LEU A 1 90 ? -4.188 -2.401 -23.822 1.00 77.81 90 LEU A C 1
ATOM 716 O O . LEU A 1 90 ? -4.832 -3.079 -24.624 1.00 77.81 90 LEU A O 1
ATOM 720 N N . SER A 1 91 ? -4.657 -1.262 -23.307 1.00 72.62 91 SER A N 1
ATOM 721 C CA . SER A 1 91 ? -5.919 -0.688 -23.746 1.00 72.62 91 SER A CA 1
ATOM 722 C C . SER A 1 91 ? -5.787 -0.281 -25.219 1.00 72.62 91 SER A C 1
ATOM 724 O O . SER A 1 91 ? -4.951 0.563 -25.556 1.00 72.62 91 SER A O 1
ATOM 726 N N . PRO A 1 92 ? -6.562 -0.885 -26.144 1.00 51.09 92 PRO A N 1
ATOM 727 C CA . PRO A 1 92 ? -6.579 -0.410 -27.512 1.00 51.09 92 PRO A CA 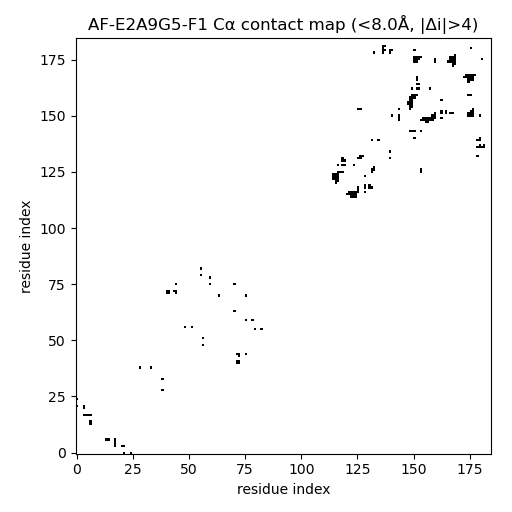1
ATOM 728 C C . PRO A 1 92 ? -7.094 1.022 -27.455 1.00 51.09 92 PRO A C 1
ATOM 730 O O . PRO A 1 92 ? -8.209 1.269 -26.994 1.00 51.09 92 PRO A O 1
ATOM 733 N N . SER A 1 93 ? -6.240 1.965 -27.853 1.00 52.50 93 SER A N 1
ATOM 734 C CA . SER A 1 93 ? -6.577 3.381 -27.902 1.00 52.50 93 SER A CA 1
ATOM 735 C C . SER A 1 93 ? -7.940 3.530 -28.572 1.00 52.50 93 SER A C 1
ATOM 737 O O . SER A 1 93 ? -8.102 3.215 -29.752 1.00 52.50 93 SER A O 1
ATOM 739 N N . VAL A 1 94 ? -8.932 3.994 -27.812 1.00 53.53 94 VAL A N 1
ATOM 740 C CA . VAL A 1 94 ? -10.193 4.508 -28.347 1.00 53.53 94 VAL A CA 1
ATOM 741 C C . VAL A 1 94 ? -9.890 5.812 -29.085 1.00 53.53 94 VAL A C 1
ATOM 743 O O . VAL A 1 94 ? -10.196 6.910 -28.637 1.00 53.53 94 VAL A O 1
ATOM 746 N N . ALA A 1 95 ? -9.238 5.671 -30.233 1.00 47.94 95 ALA A N 1
ATOM 747 C CA . ALA A 1 95 ? -9.012 6.699 -31.225 1.00 47.94 95 ALA A CA 1
ATOM 748 C C . ALA A 1 95 ? -9.503 6.151 -32.568 1.00 47.94 95 ALA A C 1
ATOM 750 O O . ALA A 1 95 ? -8.741 5.820 -33.473 1.00 47.94 95 ALA A O 1
ATOM 751 N N . ASN A 1 96 ? -10.827 6.076 -32.703 1.00 50.22 96 ASN A N 1
ATOM 752 C CA . ASN A 1 96 ? -11.442 6.183 -34.017 1.00 50.22 96 ASN A CA 1
ATOM 753 C C . ASN A 1 96 ? -11.071 7.557 -34.589 1.00 50.22 96 ASN A C 1
ATOM 755 O O . ASN A 1 96 ? -11.594 8.566 -34.117 1.00 50.22 96 ASN A O 1
ATOM 759 N N . L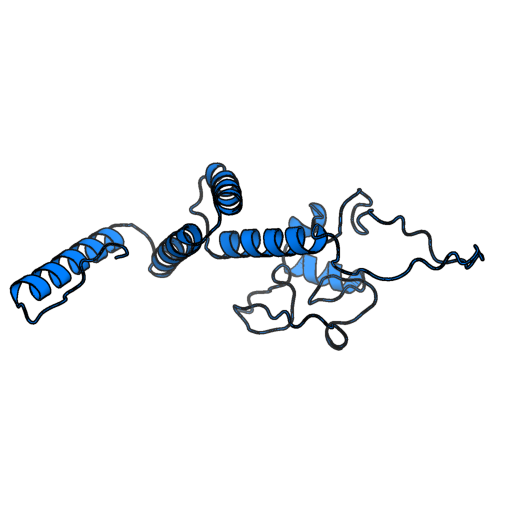YS A 1 97 ? -10.199 7.591 -35.602 1.00 46.38 97 LYS A N 1
ATOM 760 C CA . LYS A 1 97 ? -10.458 8.250 -36.896 1.00 46.38 97 LYS A CA 1
ATOM 761 C C . LYS A 1 97 ? -9.244 8.171 -37.827 1.00 46.38 97 LYS A C 1
ATOM 763 O O . LYS A 1 97 ? -8.151 8.612 -37.497 1.00 46.38 97 LYS A O 1
ATOM 768 N N . SER A 1 98 ? -9.548 7.697 -39.034 1.00 43.84 98 SER A N 1
ATOM 769 C CA . SER A 1 98 ? -8.893 8.035 -40.299 1.00 43.84 98 SER A CA 1
ATOM 770 C C . SER A 1 98 ? -7.504 7.451 -40.537 1.00 43.84 98 SER A C 1
ATOM 772 O O . SER A 1 98 ? -6.484 7.997 -40.142 1.00 43.84 98 SER A O 1
ATOM 774 N N . ARG A 1 99 ? -7.485 6.380 -41.332 1.00 49.62 99 ARG A N 1
ATOM 775 C CA . ARG A 1 99 ? -6.371 5.999 -42.203 1.00 49.62 99 ARG A CA 1
ATOM 776 C C . ARG A 1 99 ? -6.077 7.147 -43.182 1.00 49.62 99 ARG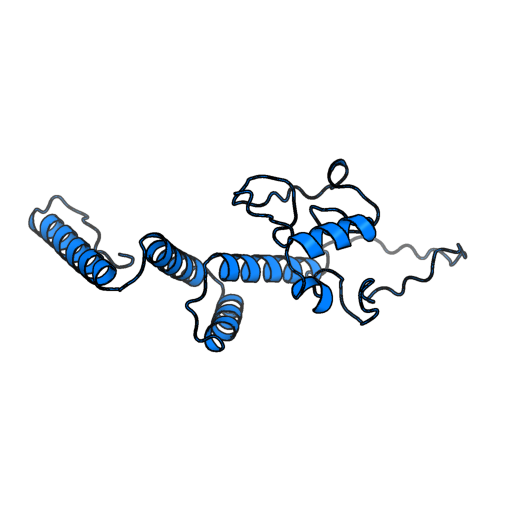 A C 1
ATOM 778 O O . ARG A 1 99 ? -6.983 7.509 -43.931 1.00 49.62 99 ARG A O 1
ATOM 785 N N . PRO A 1 100 ? -4.824 7.611 -43.303 1.00 42.25 100 PRO A N 1
ATOM 786 C CA . PRO A 1 100 ? -4.315 8.060 -44.579 1.00 42.25 100 PRO A CA 1
ATOM 787 C C . PRO A 1 100 ? -3.209 7.099 -45.014 1.00 42.25 100 PRO A C 1
ATOM 789 O O . PRO A 1 100 ? -2.159 6.964 -44.391 1.00 42.25 100 PRO A O 1
ATOM 792 N N . THR A 1 101 ? -3.461 6.403 -46.113 1.00 53.22 101 THR A N 1
ATOM 793 C CA . THR A 1 101 ? -2.410 5.887 -46.987 1.00 53.22 101 THR A CA 1
ATOM 794 C C . THR A 1 101 ? -1.520 7.050 -47.417 1.00 53.22 101 THR A C 1
ATOM 796 O O . THR A 1 101 ? -1.941 7.849 -48.250 1.00 53.22 101 THR A O 1
ATOM 799 N N . VAL A 1 102 ? -0.297 7.140 -46.888 1.00 40.97 102 VAL A N 1
ATOM 800 C CA . VAL A 1 102 ? 0.768 7.951 -47.490 1.00 40.97 102 VAL A CA 1
ATOM 801 C C . VAL A 1 102 ? 2.071 7.161 -47.501 1.00 40.97 102 VAL A C 1
ATOM 803 O O . VAL A 1 102 ? 2.402 6.413 -46.586 1.00 40.97 102 VAL A O 1
ATOM 806 N N . LYS A 1 103 ? 2.721 7.309 -48.648 1.00 42.84 103 LYS A N 1
ATOM 807 C CA . LYS A 1 103 ? 3.811 6.553 -49.239 1.00 42.84 103 LYS A CA 1
ATOM 808 C C . LYS A 1 103 ? 5.084 6.574 -48.394 1.00 42.84 103 LYS A C 1
ATOM 810 O O . LYS A 1 103 ? 5.379 7.546 -47.704 1.00 42.84 103 LYS A O 1
ATOM 815 N N . ALA A 1 104 ? 5.845 5.491 -48.532 1.00 48.44 104 ALA A N 1
ATOM 816 C CA . ALA A 1 104 ? 7.219 5.381 -48.080 1.00 48.44 104 ALA A CA 1
ATOM 817 C C . ALA A 1 104 ? 8.055 6.561 -48.591 1.00 48.44 104 ALA A C 1
ATOM 819 O O . ALA A 1 104 ? 8.002 6.867 -49.778 1.00 48.44 104 ALA A O 1
ATOM 820 N N . ASN A 1 105 ? 8.840 7.164 -47.699 1.00 36.72 105 ASN A N 1
ATOM 821 C CA . ASN A 1 105 ? 10.058 7.883 -48.042 1.00 36.72 105 ASN A CA 1
ATOM 822 C C . ASN A 1 105 ? 11.081 7.668 -46.923 1.00 36.72 105 ASN A C 1
ATOM 824 O O . ASN A 1 105 ? 10.788 7.836 -45.738 1.00 36.72 105 ASN A O 1
ATOM 828 N N . ASN A 1 106 ? 12.273 7.248 -47.336 1.00 44.94 106 ASN A N 1
ATOM 829 C CA . ASN A 1 106 ? 13.412 6.946 -46.486 1.00 44.94 106 ASN A CA 1
ATOM 830 C C . ASN A 1 106 ? 13.886 8.198 -45.739 1.00 44.94 106 ASN A C 1
ATOM 832 O O . ASN A 1 106 ? 14.265 9.187 -46.361 1.00 44.94 106 ASN A O 1
ATOM 836 N N . ALA A 1 107 ? 13.948 8.110 -44.412 1.00 37.34 107 ALA A N 1
ATOM 837 C CA . ALA A 1 107 ? 14.758 8.991 -43.585 1.00 37.34 107 ALA A CA 1
ATOM 838 C C . ALA A 1 107 ? 15.509 8.133 -42.561 1.00 37.34 107 ALA A C 1
ATOM 840 O O . ALA A 1 107 ? 14.922 7.452 -41.721 1.00 37.34 107 ALA A O 1
ATOM 841 N N . THR A 1 108 ? 16.830 8.142 -42.689 1.00 50.53 108 THR A N 1
ATOM 842 C CA . THR A 1 108 ? 17.810 7.498 -41.816 1.00 50.53 108 THR A CA 1
ATOM 843 C C . THR A 1 108 ? 17.640 7.955 -40.370 1.00 50.53 108 THR A C 1
ATOM 845 O O . THR A 1 108 ? 17.989 9.085 -40.032 1.00 50.53 108 THR A O 1
ATOM 848 N N . LEU A 1 109 ? 17.150 7.076 -39.496 1.00 37.16 109 LEU A N 1
ATOM 849 C CA . LEU A 1 109 ? 17.158 7.289 -38.051 1.00 37.16 109 LEU A CA 1
ATOM 850 C C . LEU A 1 109 ? 17.585 6.000 -37.348 1.00 37.16 109 LEU A C 1
ATOM 852 O O . LEU A 1 109 ? 16.944 4.964 -37.474 1.00 37.16 109 LEU A O 1
ATOM 856 N N . SER A 1 110 ? 18.714 6.118 -36.645 1.00 37.91 110 SER A N 1
ATOM 857 C CA . SER A 1 110 ? 19.307 5.222 -35.647 1.00 37.91 110 SER A CA 1
ATOM 858 C C . SER A 1 110 ? 18.545 3.922 -35.356 1.00 37.91 110 SER A C 1
ATOM 860 O O . SER A 1 110 ? 17.455 3.920 -34.785 1.00 37.91 110 SER A O 1
ATOM 862 N N . ASN A 1 111 ? 19.219 2.822 -35.684 1.00 36.56 111 ASN A N 1
ATOM 863 C CA . ASN A 1 111 ? 18.903 1.428 -35.405 1.00 36.56 111 ASN A CA 1
ATOM 864 C C . ASN A 1 111 ? 18.698 1.149 -33.899 1.00 36.56 111 ASN A C 1
ATOM 866 O O . ASN A 1 111 ? 19.551 0.563 -33.234 1.00 36.56 111 ASN A O 1
ATOM 870 N N . GLN A 1 112 ? 17.567 1.573 -33.341 1.00 46.50 112 GLN A N 1
ATOM 871 C CA . GLN A 1 112 ? 17.049 1.047 -32.083 1.00 46.50 112 GLN A CA 1
ATOM 872 C C . GLN A 1 112 ? 15.807 0.233 -32.404 1.00 46.50 112 GLN A C 1
ATOM 874 O O . GLN A 1 112 ? 14.705 0.759 -32.530 1.00 46.50 112 GLN A O 1
ATOM 879 N N . SER A 1 113 ? 16.021 -1.071 -32.551 1.00 43.38 113 SER A N 1
ATOM 880 C CA . SER A 1 113 ? 14.968 -2.077 -32.587 1.00 43.38 113 SER A CA 1
ATOM 881 C C . SER A 1 113 ? 13.958 -1.814 -31.458 1.00 43.38 113 SER A C 1
ATOM 883 O O . SER A 1 113 ? 14.361 -1.813 -30.284 1.00 43.38 113 SER A O 1
ATOM 885 N N . PRO A 1 114 ? 12.672 -1.580 -31.770 1.00 49.53 114 PRO A N 1
ATOM 886 C CA . PRO A 1 114 ? 11.648 -1.389 -30.755 1.00 49.53 114 PRO A CA 1
ATOM 887 C C . PRO A 1 114 ? 11.530 -2.688 -29.951 1.00 49.53 114 PRO A C 1
ATOM 889 O O . PRO A 1 114 ? 11.152 -3.725 -30.484 1.00 49.53 114 PRO A O 1
ATOM 892 N N . GLY A 1 115 ? 11.923 -2.648 -28.677 1.00 61.22 115 GLY A N 1
ATOM 893 C CA . GLY A 1 115 ? 11.747 -3.771 -27.750 1.00 61.22 115 GLY A CA 1
ATOM 894 C C . GLY A 1 115 ? 13.007 -4.300 -27.064 1.00 61.22 115 GLY A C 1
ATOM 895 O O . GLY A 1 115 ? 12.875 -5.170 -26.209 1.00 61.22 115 GLY A O 1
ATOM 896 N N . GLN A 1 116 ? 14.208 -3.791 -27.364 1.00 75.38 116 GLN A N 1
ATOM 897 C CA . GLN A 1 116 ? 15.431 -4.220 -26.668 1.00 75.38 116 GLN A CA 1
ATOM 898 C C . GLN A 1 116 ? 15.832 -3.277 -25.526 1.00 75.38 116 GLN A C 1
ATOM 900 O O . GLN A 1 116 ? 15.892 -2.055 -25.668 1.00 75.38 116 GLN A O 1
ATOM 905 N N . CYS A 1 117 ? 16.164 -3.867 -24.381 1.00 80.50 117 CYS A N 1
ATOM 906 C CA . CYS A 1 117 ? 16.653 -3.176 -23.204 1.00 80.50 117 CYS A CA 1
ATOM 907 C C . CYS A 1 117 ? 18.001 -2.525 -23.491 1.00 80.50 117 CYS A C 1
ATOM 909 O O . CYS A 1 117 ? 18.967 -3.196 -23.853 1.00 80.50 117 CYS A O 1
ATOM 911 N N . THR A 1 118 ? 18.119 -1.222 -23.252 1.00 82.00 118 THR A N 1
ATOM 912 C CA . THR A 1 118 ? 19.381 -0.514 -23.502 1.00 82.00 118 THR A CA 1
ATOM 913 C C . THR A 1 118 ? 20.501 -0.918 -22.541 1.00 82.00 118 THR A C 1
ATOM 915 O O . THR A 1 118 ? 21.656 -0.661 -22.861 1.00 82.00 118 THR A O 1
ATOM 918 N N . LEU A 1 119 ? 20.173 -1.536 -21.396 1.00 82.75 119 LEU A N 1
ATOM 919 C CA . LEU A 1 119 ? 21.143 -1.963 -20.382 1.00 82.75 119 LEU A CA 1
ATOM 920 C C . LEU A 1 119 ? 21.727 -3.352 -20.672 1.00 82.75 119 LEU A C 1
ATOM 922 O O . LEU A 1 119 ? 22.939 -3.508 -20.673 1.00 82.75 119 LEU A O 1
ATOM 926 N N . CYS A 1 120 ? 20.881 -4.351 -20.940 1.00 84.50 120 CYS A N 1
ATOM 927 C CA . CYS A 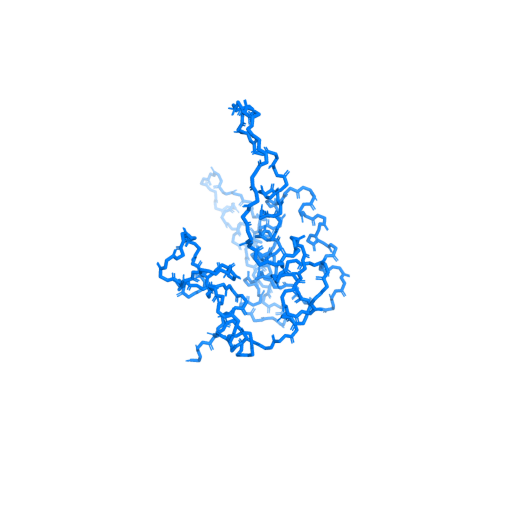1 120 ? 21.329 -5.740 -21.111 1.00 84.50 120 CYS A CA 1
ATOM 928 C C . CYS A 1 120 ? 21.098 -6.310 -22.520 1.00 84.50 120 CYS A C 1
ATOM 930 O O . CYS A 1 120 ? 21.330 -7.495 -22.740 1.00 84.50 120 CYS A O 1
ATOM 932 N N . LYS A 1 121 ? 20.607 -5.489 -23.462 1.00 83.62 121 LYS A N 1
ATOM 933 C CA . LYS A 1 121 ? 20.325 -5.839 -24.870 1.00 83.62 121 LYS A CA 1
ATOM 934 C C . LYS A 1 121 ? 19.322 -6.990 -25.077 1.00 83.62 121 LYS A C 1
ATOM 936 O O . LYS A 1 121 ? 19.157 -7.467 -26.193 1.00 83.62 121 LYS A O 1
ATOM 941 N N . LYS A 1 122 ? 18.605 -7.409 -24.027 1.00 79.62 122 LYS A N 1
ATOM 942 C CA . LYS A 1 122 ? 17.542 -8.434 -24.072 1.00 79.62 122 LYS A CA 1
ATOM 943 C C . LYS A 1 122 ? 16.171 -7.828 -24.422 1.00 79.62 122 LYS A C 1
ATOM 945 O O . LYS A 1 122 ? 15.988 -6.631 -24.206 1.00 79.62 122 LYS A O 1
ATOM 950 N N . PRO A 1 123 ? 15.196 -8.617 -24.915 1.00 81.25 123 PRO A N 1
ATOM 951 C CA . PRO A 1 123 ? 13.890 -8.111 -25.344 1.00 81.25 123 PRO A CA 1
ATOM 952 C C . PRO A 1 123 ? 12.967 -7.777 -24.155 1.00 81.25 123 PRO A C 1
ATOM 954 O O . PRO A 1 123 ? 12.081 -8.546 -23.794 1.00 81.25 123 PRO A O 1
ATOM 957 N N . HIS A 1 124 ? 13.204 -6.642 -23.497 1.00 76.69 124 HIS A N 1
ATOM 958 C CA . HIS A 1 124 ? 12.307 -6.059 -22.498 1.00 76.69 124 HIS A CA 1
ATOM 959 C C . HIS A 1 124 ? 12.515 -4.546 -22.380 1.00 76.69 124 HIS A C 1
ATOM 961 O O . HIS A 1 124 ? 13.570 -4.009 -22.719 1.00 76.69 124 HIS A O 1
ATOM 967 N N . SER A 1 125 ? 11.516 -3.848 -21.835 1.00 75.50 125 SER A N 1
ATOM 968 C CA . SER A 1 125 ? 11.647 -2.430 -21.486 1.00 75.50 125 SER A CA 1
ATOM 969 C C . SER A 1 125 ? 12.651 -2.230 -20.349 1.00 75.50 125 SER A C 1
ATOM 971 O O . SER A 1 125 ? 12.725 -3.039 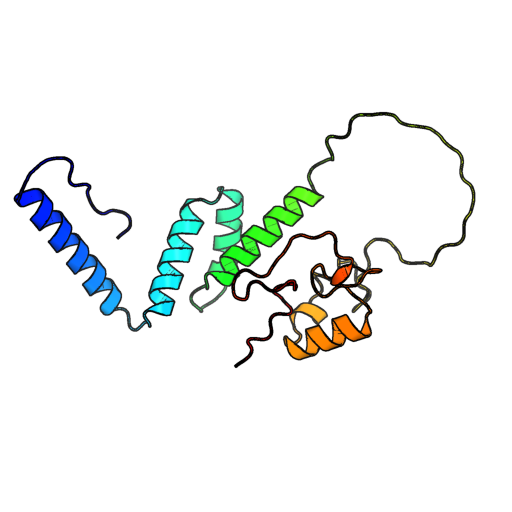-19.425 1.00 75.50 125 SER A O 1
ATOM 973 N N . PHE A 1 126 ? 13.385 -1.118 -20.381 1.00 80.88 126 PHE A N 1
ATOM 974 C CA . PHE A 1 126 ? 14.390 -0.756 -19.379 1.00 80.88 126 PHE A CA 1
ATOM 975 C C . PHE A 1 126 ? 13.854 -0.832 -17.935 1.00 80.88 126 PHE A C 1
ATOM 977 O O . PHE A 1 126 ? 14.540 -1.345 -17.054 1.00 80.88 126 PHE A O 1
ATOM 984 N N . ASN A 1 127 ? 12.601 -0.422 -17.713 1.00 73.88 127 ASN A N 1
ATOM 985 C CA . ASN A 1 127 ? 11.957 -0.419 -16.391 1.00 73.88 127 ASN A CA 1
ATOM 986 C C . ASN A 1 127 ? 11.763 -1.833 -15.817 1.00 73.88 127 ASN A C 1
ATOM 988 O O . ASN A 1 127 ? 11.649 -1.998 -14.608 1.00 73.88 127 ASN A O 1
ATOM 992 N N . LYS A 1 128 ? 11.739 -2.851 -16.686 1.00 71.94 128 LYS A N 1
ATOM 993 C CA . LYS A 1 128 ? 11.585 -4.271 -16.339 1.00 71.94 128 LYS A CA 1
ATOM 994 C C . LYS A 1 128 ? 12.923 -5.020 -16.369 1.00 71.94 128 LYS A C 1
ATOM 996 O O . LYS A 1 128 ? 12.936 -6.245 -16.317 1.00 71.94 128 LYS A O 1
ATOM 1001 N N . CYS A 1 129 ? 14.049 -4.314 -16.500 1.00 79.31 129 CYS A N 1
ATOM 1002 C CA . CYS A 1 129 ? 15.353 -4.951 -16.633 1.00 79.31 129 CYS A CA 1
ATOM 1003 C C . CYS A 1 129 ? 15.834 -5.544 -15.300 1.00 79.31 129 CYS A C 1
ATOM 1005 O O . CYS A 1 129 ? 16.083 -4.778 -14.367 1.00 79.31 129 CYS A O 1
ATOM 1007 N N . PRO A 1 130 ? 16.086 -6.865 -15.208 1.00 76.12 130 PRO A N 1
ATOM 1008 C CA . PRO A 1 130 ? 16.573 -7.480 -13.972 1.00 76.12 130 PRO A CA 1
ATOM 1009 C C . PRO A 1 130 ? 17.908 -6.894 -13.497 1.00 76.12 130 PRO A C 1
ATOM 1011 O O . PRO A 1 130 ? 18.108 -6.682 -12.309 1.00 76.12 130 PRO A O 1
ATOM 1014 N N . GLN A 1 131 ? 18.809 -6.542 -14.423 1.00 81.88 131 GLN A N 1
ATOM 1015 C CA . GLN A 1 131 ? 20.084 -5.902 -14.069 1.00 81.88 131 GLN A CA 1
ATOM 1016 C C . GLN A 1 131 ? 19.913 -4.484 -13.512 1.00 81.88 131 GLN A C 1
ATOM 1018 O O . GLN A 1 131 ? 20.781 -4.006 -12.788 1.00 81.88 131 GLN A O 1
ATOM 1023 N N . PHE A 1 132 ? 18.828 -3.794 -13.866 1.00 81.25 132 PHE A N 1
ATOM 1024 C CA . PHE A 1 132 ? 18.502 -2.484 -13.306 1.00 81.25 132 PHE A CA 1
ATOM 1025 C C . PHE A 1 132 ? 17.837 -2.634 -11.932 1.00 81.25 132 PHE A C 1
ATOM 1027 O O . PHE A 1 132 ? 18.207 -1.946 -10.982 1.00 81.25 132 PHE A O 1
ATOM 1034 N N . LEU A 1 133 ? 16.906 -3.582 -11.807 1.00 75.38 133 LEU A N 1
ATOM 1035 C CA . LEU A 1 133 ? 16.192 -3.860 -10.562 1.00 75.38 133 LEU A CA 1
ATOM 1036 C C . LEU A 1 133 ? 17.104 -4.456 -9.478 1.00 75.38 133 LEU A C 1
ATOM 1038 O O . LEU A 1 133 ? 16.923 -4.135 -8.313 1.00 75.38 133 LEU A O 1
ATOM 1042 N N . ASN A 1 134 ? 18.141 -5.214 -9.832 1.00 75.62 134 ASN A N 1
ATOM 1043 C CA . ASN A 1 134 ? 19.081 -5.774 -8.850 1.00 75.62 134 ASN A CA 1
ATOM 1044 C C . ASN A 1 134 ? 20.161 -4.784 -8.371 1.00 75.62 134 ASN A C 1
ATOM 1046 O O . ASN A 1 134 ? 20.969 -5.131 -7.516 1.00 75.62 134 ASN A O 1
ATOM 1050 N N . LYS A 1 135 ? 20.215 -3.562 -8.917 1.00 74.75 135 LYS A N 1
ATOM 1051 C CA . LYS A 1 135 ? 21.155 -2.520 -8.467 1.00 74.75 135 LYS A CA 1
ATOM 1052 C C . LYS A 1 135 ? 20.625 -1.785 -7.241 1.00 74.75 135 LYS A C 1
ATOM 1054 O O . LYS A 1 135 ? 19.415 -1.596 -7.111 1.00 74.75 135 LYS A O 1
ATOM 1059 N N . SER A 1 136 ? 21.533 -1.311 -6.389 1.00 74.69 136 SER A N 1
ATOM 1060 C CA . SER A 1 136 ? 21.173 -0.449 -5.258 1.00 74.69 136 SER A CA 1
ATOM 1061 C C . SER A 1 136 ? 20.604 0.896 -5.742 1.00 74.69 136 SER A C 1
ATOM 1063 O O . SER A 1 136 ? 20.897 1.310 -6.869 1.00 74.69 136 SER A O 1
ATOM 1065 N N . PRO A 1 137 ? 19.821 1.623 -4.923 1.00 72.94 137 PRO A N 1
ATOM 1066 C CA . PRO A 1 137 ? 19.292 2.934 -5.302 1.00 72.94 137 PRO A CA 1
ATOM 1067 C C . PRO A 1 137 ? 20.371 3.901 -5.810 1.00 72.94 137 PRO A C 1
ATOM 1069 O O . PRO A 1 137 ? 20.181 4.524 -6.855 1.00 72.94 137 PRO A O 1
ATOM 1072 N N . SER A 1 138 ? 21.535 3.967 -5.157 1.00 76.56 138 SER A N 1
ATOM 1073 C CA . SER A 1 138 ? 22.666 4.806 -5.586 1.00 76.56 138 SER A CA 1
ATOM 1074 C C . SER A 1 138 ? 23.213 4.388 -6.956 1.00 76.56 138 SER A C 1
ATOM 1076 O O . SER A 1 138 ? 23.409 5.226 -7.833 1.00 76.56 138 SER A O 1
ATOM 1078 N N . GLN A 1 139 ? 23.367 3.081 -7.190 1.00 80.56 139 GLN A N 1
ATOM 1079 C CA . GLN A 1 139 ? 23.799 2.548 -8.487 1.00 80.56 139 GLN A CA 1
ATOM 1080 C C . GLN A 1 139 ? 22.760 2.790 -9.590 1.00 80.56 139 GLN A C 1
ATOM 1082 O O . GLN A 1 139 ? 23.120 3.026 -10.742 1.00 80.56 139 GLN A O 1
ATOM 1087 N N . ARG A 1 140 ? 21.462 2.739 -9.267 1.00 85.56 140 ARG A N 1
ATOM 1088 C CA . ARG A 1 140 ? 20.394 3.069 -10.220 1.00 85.56 140 ARG A CA 1
ATOM 1089 C C . ARG A 1 140 ? 20.426 4.551 -10.593 1.00 85.56 140 ARG A C 1
ATOM 1091 O O . ARG A 1 140 ? 20.264 4.858 -11.770 1.00 85.56 140 ARG A O 1
ATOM 1098 N N . HIS A 1 141 ? 20.678 5.451 -9.639 1.00 84.31 141 HIS A N 1
ATOM 1099 C CA . HIS A 1 141 ? 20.837 6.886 -9.917 1.00 84.31 141 HIS A CA 1
ATOM 1100 C C . HIS A 1 141 ? 21.975 7.155 -10.889 1.00 84.31 141 HIS A C 1
ATOM 1102 O O . HIS A 1 141 ? 21.786 7.857 -11.882 1.00 84.31 141 HIS A O 1
ATOM 1108 N N . GLU A 1 142 ? 23.141 6.577 -10.614 1.00 86.25 142 GLU A N 1
ATOM 1109 C CA . GLU A 1 142 ? 24.315 6.726 -11.465 1.00 86.25 142 GLU A CA 1
ATOM 1110 C C . GLU A 1 142 ? 24.048 6.178 -12.871 1.00 86.25 142 GLU A C 1
ATOM 1112 O O . GLU A 1 142 ? 24.349 6.823 -13.871 1.00 86.25 142 GLU A O 1
ATOM 1117 N N . LEU A 1 143 ? 23.380 5.031 -12.967 1.00 87.62 143 LEU A N 1
ATOM 1118 C CA . LEU A 1 143 ? 23.034 4.424 -14.246 1.00 87.62 143 LEU A CA 1
ATOM 1119 C C . LEU A 1 143 ? 22.050 5.280 -15.053 1.00 87.62 143 LEU A C 1
ATOM 1121 O O . LEU A 1 143 ? 22.218 5.429 -16.263 1.00 87.62 143 LEU A O 1
ATOM 1125 N N . ILE A 1 144 ? 21.041 5.872 -14.412 1.00 87.88 144 ILE A N 1
ATOM 1126 C CA . ILE A 1 144 ? 20.098 6.794 -15.065 1.00 87.88 144 ILE A CA 1
ATOM 1127 C C . ILE A 1 144 ? 20.800 8.061 -15.544 1.00 87.88 144 ILE A C 1
ATOM 1129 O O . ILE A 1 144 ? 20.566 8.488 -16.676 1.00 87.88 144 ILE A O 1
ATOM 1133 N N . LYS A 1 145 ? 21.715 8.598 -14.728 1.00 86.00 145 LYS A N 1
ATOM 1134 C CA . LYS A 1 145 ? 22.572 9.729 -15.093 1.00 86.00 145 LYS A CA 1
ATOM 1135 C C . LYS A 1 145 ? 23.431 9.399 -16.317 1.00 86.00 145 LYS A C 1
ATOM 1137 O O . LYS A 1 145 ? 23.382 10.119 -17.306 1.00 86.00 145 LYS A O 1
ATOM 1142 N N . ASN A 1 146 ? 24.137 8.269 -16.294 1.00 85.50 146 ASN A N 1
ATOM 1143 C CA . ASN A 1 146 ? 25.055 7.854 -17.361 1.00 85.50 146 ASN A CA 1
ATOM 1144 C C . ASN A 1 146 ? 24.329 7.454 -18.655 1.00 85.50 146 ASN A C 1
ATOM 1146 O O . ASN A 1 146 ? 24.894 7.547 -19.740 1.00 85.50 146 ASN A O 1
ATOM 1150 N N . SER A 1 147 ? 23.072 7.012 -18.558 1.00 81.62 147 SER A N 1
ATOM 1151 C CA . SER A 1 147 ? 22.247 6.643 -19.715 1.00 81.62 147 SER A CA 1
ATOM 1152 C C . SER A 1 147 ? 21.352 7.773 -20.235 1.00 81.62 147 SER A C 1
ATOM 1154 O O . SER A 1 147 ? 20.551 7.528 -21.139 1.00 81.62 147 SER A O 1
ATOM 1156 N N . ASN A 1 148 ? 21.489 8.997 -19.701 1.00 85.00 148 ASN A N 1
ATOM 1157 C CA . ASN A 1 148 ? 20.707 10.182 -20.081 1.00 85.00 148 ASN A CA 1
ATOM 1158 C C . ASN A 1 148 ? 19.191 9.920 -20.104 1.00 85.00 148 ASN A C 1
ATOM 1160 O O . ASN A 1 148 ? 18.480 10.255 -21.058 1.00 85.00 148 ASN A O 1
ATOM 1164 N N . ARG A 1 149 ? 18.696 9.279 -19.042 1.00 88.62 149 ARG A N 1
ATOM 1165 C CA . ARG A 1 149 ? 17.274 8.979 -18.855 1.00 88.62 149 ARG A CA 1
ATOM 1166 C C . ARG A 1 149 ? 16.635 9.931 -17.855 1.00 88.62 149 ARG A C 1
ATOM 1168 O O . ARG A 1 149 ? 17.277 10.442 -16.941 1.00 88.62 149 ARG A O 1
ATOM 1175 N N . CYS A 1 150 ? 15.334 10.143 -18.007 1.00 87.44 150 CYS A N 1
ATOM 1176 C CA . CYS A 1 150 ? 14.567 10.977 -17.096 1.00 87.44 150 CYS A CA 1
ATOM 1177 C C . CYS A 1 150 ? 14.487 10.331 -15.705 1.00 87.44 150 CYS A C 1
ATOM 1179 O O . CYS A 1 150 ? 13.993 9.214 -15.564 1.00 87.44 150 CYS A O 1
ATOM 1181 N N . PHE A 1 151 ? 14.863 11.067 -14.659 1.00 85.69 151 PHE A N 1
ATOM 1182 C CA . PHE A 1 151 ? 14.757 10.600 -13.271 1.00 85.69 151 PHE A CA 1
ATOM 1183 C C . PHE A 1 151 ? 13.314 10.358 -12.805 1.00 85.69 151 PHE A C 1
ATOM 1185 O O . PHE A 1 151 ? 13.119 9.671 -11.812 1.00 85.69 151 PHE A O 1
ATOM 1192 N N . ASN A 1 152 ? 12.298 10.892 -13.494 1.00 86.38 152 ASN A N 1
ATOM 1193 C CA . ASN A 1 152 ? 10.893 10.719 -13.109 1.00 86.38 152 ASN A CA 1
ATOM 1194 C C . ASN A 1 152 ? 10.216 9.521 -13.788 1.00 86.38 152 ASN A C 1
ATOM 1196 O O . ASN A 1 152 ? 9.566 8.717 -13.131 1.00 86.38 152 ASN A O 1
ATOM 1200 N N . CYS A 1 153 ? 10.367 9.390 -15.108 1.00 83.06 153 CYS A N 1
ATOM 1201 C CA . CYS A 1 153 ? 9.674 8.357 -15.887 1.00 83.06 153 CYS A CA 1
ATOM 1202 C C . CYS A 1 153 ? 10.602 7.292 -16.488 1.00 83.06 153 CYS A C 1
ATOM 1204 O O . CYS A 1 153 ? 10.126 6.389 -17.171 1.00 83.06 153 CYS A O 1
ATOM 1206 N N . LEU A 1 154 ? 11.922 7.414 -16.288 1.00 84.25 154 LEU A N 1
ATOM 1207 C CA . LEU A 1 154 ? 12.965 6.556 -16.875 1.00 84.25 154 LEU A CA 1
ATOM 1208 C C . LEU A 1 154 ? 12.999 6.564 -18.419 1.00 84.25 154 LEU A C 1
ATOM 1210 O O . LEU A 1 154 ? 13.738 5.798 -19.045 1.00 84.25 154 LEU A O 1
ATOM 1214 N N . GLY A 1 155 ? 12.223 7.456 -19.041 1.00 80.94 155 GLY A N 1
ATOM 1215 C CA . GLY A 1 155 ? 12.163 7.663 -20.481 1.00 80.94 155 GLY A CA 1
ATOM 1216 C C . GLY A 1 155 ? 13.454 8.248 -21.047 1.00 80.94 155 GLY A C 1
ATOM 1217 O O . GLY A 1 155 ? 14.256 8.854 -20.339 1.00 80.94 155 GLY A O 1
ATOM 1218 N N . ILE A 1 156 ? 13.649 8.052 -22.347 1.00 81.12 156 ILE A N 1
ATOM 1219 C 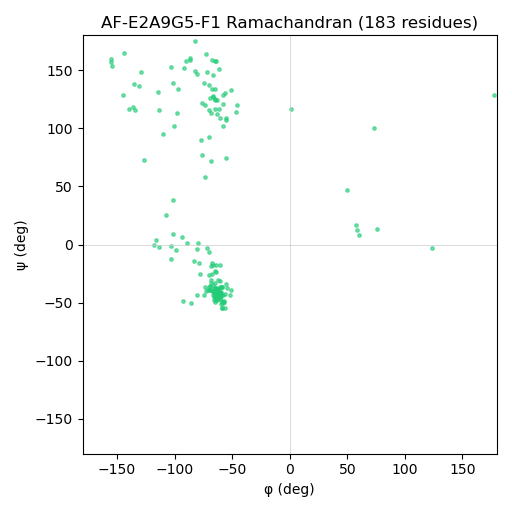CA . ILE A 1 156 ? 14.789 8.588 -23.100 1.00 81.12 156 ILE A CA 1
ATOM 1220 C C . ILE A 1 156 ? 14.399 9.977 -23.639 1.00 81.12 156 ILE A C 1
ATOM 1222 O O . ILE A 1 156 ? 13.213 10.257 -23.827 1.00 81.12 156 ILE A O 1
ATOM 1226 N N . LYS A 1 157 ? 15.397 10.812 -23.952 1.00 78.88 157 LYS A N 1
ATOM 1227 C CA . LYS A 1 157 ? 15.265 12.064 -24.727 1.00 78.88 157 LYS A CA 1
ATOM 1228 C C . LYS A 1 157 ? 14.663 13.268 -23.992 1.00 78.88 157 LYS A C 1
ATOM 1230 O O . LYS A 1 157 ? 14.304 14.233 -24.654 1.00 78.88 157 LYS A O 1
ATOM 1235 N N . HIS A 1 158 ? 14.538 13.231 -22.666 1.00 86.50 158 HIS A N 1
ATOM 1236 C CA . HIS A 1 158 ? 14.132 14.414 -21.904 1.00 86.50 158 HIS A CA 1
ATOM 1237 C C . HIS A 1 158 ? 14.630 14.374 -20.459 1.00 86.50 158 HIS A C 1
ATOM 1239 O O . HIS A 1 158 ? 14.825 13.303 -19.873 1.00 86.50 158 HIS A O 1
ATOM 1245 N N . SER A 1 159 ? 14.805 15.560 -19.884 1.00 86.88 159 SER A N 1
ATOM 1246 C CA . SER A 1 159 ? 15.170 15.743 -18.483 1.00 86.88 159 SER A CA 1
ATOM 1247 C C . SER A 1 159 ? 13.953 15.658 -17.552 1.00 86.88 159 SER A C 1
ATOM 1249 O O . SER A 1 159 ? 12.799 15.561 -17.966 1.00 86.88 159 SER A O 1
ATOM 1251 N N . ILE A 1 160 ? 14.195 15.710 -16.245 1.00 85.06 160 ILE A N 1
ATOM 1252 C CA . ILE A 1 160 ? 13.132 15.769 -15.235 1.00 85.06 160 ILE A CA 1
ATOM 1253 C C . ILE A 1 160 ? 12.258 17.030 -15.345 1.00 85.06 160 ILE A C 1
ATOM 1255 O O . ILE A 1 160 ? 11.070 16.985 -15.022 1.00 85.06 160 ILE A O 1
ATOM 1259 N N . GLN A 1 161 ? 12.837 18.140 -15.815 1.00 85.56 161 GLN A N 1
ATOM 1260 C CA . GLN A 1 161 ? 12.171 19.439 -15.934 1.00 85.56 161 GLN A CA 1
ATOM 1261 C C . GLN A 1 161 ? 11.181 19.448 -17.105 1.00 85.56 161 GLN A C 1
ATOM 1263 O O . GLN A 1 161 ? 10.082 19.979 -16.988 1.00 85.56 161 GLN A O 1
ATOM 1268 N N . GLU A 1 162 ? 11.535 18.763 -18.190 1.00 83.62 162 GLU A N 1
ATOM 1269 C CA . GLU A 1 162 ? 10.728 18.629 -19.410 1.00 83.62 162 GLU A CA 1
ATOM 1270 C C . GLU A 1 162 ? 9.771 17.427 -19.350 1.00 83.62 162 GLU A C 1
ATOM 1272 O O . GLU A 1 162 ? 9.049 17.123 -20.304 1.00 83.62 162 GLU A O 1
ATOM 1277 N N . CYS A 1 163 ? 9.768 16.699 -18.230 1.00 87.56 163 CYS A N 1
ATOM 1278 C CA . CYS A 1 163 ? 8.939 15.521 -18.069 1.00 87.56 163 CYS A CA 1
ATOM 1279 C C . CYS A 1 163 ? 7.462 15.910 -17.955 1.00 87.56 163 CYS A C 1
ATOM 1281 O O . CYS A 1 163 ? 7.031 16.516 -16.972 1.00 87.56 163 CYS A O 1
ATOM 1283 N N . LYS A 1 164 ? 6.665 15.483 -18.941 1.00 84.94 164 LYS A N 1
ATOM 1284 C CA . LYS A 1 164 ? 5.203 15.660 -18.960 1.00 84.94 164 LYS A CA 1
ATOM 1285 C C . LYS A 1 164 ? 4.484 14.853 -17.875 1.00 84.94 164 LYS A C 1
ATOM 1287 O O . LYS A 1 164 ? 3.329 15.139 -17.564 1.00 84.94 164 LYS A O 1
ATOM 1292 N N . SER A 1 165 ? 5.148 13.846 -17.300 1.00 80.06 165 SER A N 1
ATOM 1293 C CA . SER A 1 165 ? 4.577 13.058 -16.213 1.00 80.06 165 SER A CA 1
ATOM 1294 C C . SER A 1 165 ? 4.377 13.927 -14.973 1.00 80.06 165 SER A C 1
ATOM 1296 O O . SER A 1 165 ? 5.316 14.529 -14.446 1.00 80.06 165 SER A O 1
ATOM 1298 N N . LYS A 1 166 ? 3.136 13.951 -14.480 1.00 81.75 166 LYS A N 1
ATOM 1299 C CA . LYS A 1 166 ? 2.768 14.595 -13.212 1.00 81.75 166 LYS A CA 1
ATOM 1300 C C . LYS A 1 166 ? 3.103 13.724 -11.996 1.00 81.75 166 LYS A C 1
ATOM 1302 O O . LYS A 1 166 ? 2.819 14.135 -10.874 1.00 81.75 166 LYS A O 1
ATOM 1307 N N . PHE A 1 167 ? 3.694 12.545 -12.212 1.00 78.12 167 PHE A N 1
ATOM 1308 C CA . PHE A 1 167 ? 4.093 11.635 -11.147 1.00 78.12 167 PHE A CA 1
ATOM 1309 C C . PHE A 1 167 ? 5.039 12.334 -10.164 1.00 78.12 167 PHE A C 1
ATOM 1311 O O . PHE A 1 167 ? 6.013 12.981 -10.561 1.00 78.12 167 PHE A O 1
ATOM 1318 N N . LYS A 1 168 ? 4.713 12.199 -8.880 1.00 80.19 168 LYS A N 1
ATOM 1319 C CA . LYS A 1 168 ? 5.539 12.565 -7.732 1.00 80.19 168 LYS A CA 1
ATOM 1320 C C . LYS A 1 168 ? 5.540 11.366 -6.797 1.00 80.19 168 LYS A C 1
ATOM 1322 O O . LYS A 1 168 ? 4.482 10.774 -6.567 1.00 80.19 168 LYS A O 1
ATOM 1327 N N . TYR A 1 169 ? 6.702 11.017 -6.261 1.00 78.75 169 TYR A N 1
ATOM 1328 C CA . TYR A 1 169 ? 6.785 9.937 -5.292 1.00 78.75 169 TYR A CA 1
ATOM 1329 C C . TYR A 1 169 ? 6.056 10.348 -4.010 1.00 78.75 169 TYR A C 1
ATOM 1331 O O . TYR A 1 169 ? 6.294 11.434 -3.486 1.00 78.75 169 TYR A O 1
ATOM 1339 N N . ARG A 1 170 ? 5.130 9.515 -3.525 1.00 71.69 170 ARG A N 1
ATOM 1340 C CA . ARG A 1 170 ? 4.179 9.919 -2.475 1.00 71.69 170 ARG A CA 1
ATOM 1341 C C . ARG A 1 170 ? 4.849 10.160 -1.122 1.00 71.69 170 ARG A C 1
ATOM 1343 O O . ARG A 1 170 ? 4.420 11.062 -0.409 1.00 71.69 170 ARG A O 1
ATOM 1350 N N . THR A 1 171 ? 5.905 9.416 -0.807 1.00 68.19 171 THR A N 1
ATOM 1351 C CA . THR A 1 171 ? 6.579 9.479 0.499 1.00 68.19 171 THR A CA 1
ATOM 1352 C C . THR A 1 171 ? 7.323 10.794 0.705 1.00 68.19 171 THR A C 1
ATOM 1354 O O . THR A 1 171 ? 7.252 11.378 1.775 1.00 68.19 171 THR A O 1
ATOM 1357 N N . CYS A 1 172 ? 7.977 11.325 -0.331 1.00 78.81 172 CYS A N 1
ATOM 1358 C CA . CYS A 1 172 ? 8.769 12.554 -0.210 1.00 78.81 172 CYS A CA 1
ATOM 1359 C C . CYS A 1 172 ? 8.256 13.717 -1.076 1.00 78.81 172 CYS A C 1
ATOM 1361 O O . CYS A 1 172 ? 8.884 14.772 -1.119 1.00 78.81 172 CYS A O 1
ATOM 1363 N N . GLN A 1 173 ? 7.174 13.512 -1.837 1.00 78.88 173 GLN A N 1
ATOM 1364 C CA . GLN A 1 173 ? 6.532 14.492 -2.727 1.00 78.88 173 GLN A CA 1
ATOM 1365 C C . GLN A 1 173 ? 7.445 15.099 -3.813 1.00 78.88 173 GLN A C 1
ATOM 1367 O O . GLN A 1 173 ? 7.103 16.105 -4.443 1.00 78.88 173 GLN A O 1
ATOM 1372 N N . LYS A 1 174 ? 8.595 14.469 -4.087 1.00 79.88 174 LYS A N 1
ATOM 1373 C CA . LYS A 1 174 ? 9.554 14.896 -5.118 1.00 79.88 174 LYS A CA 1
ATOM 1374 C C . LYS A 1 174 ? 9.249 14.206 -6.451 1.00 79.88 174 LYS A C 1
ATOM 1376 O O . LYS A 1 174 ? 8.676 13.116 -6.500 1.00 79.88 174 LYS A O 1
ATOM 1381 N N . LYS A 1 175 ? 9.597 14.872 -7.557 1.00 82.25 175 LYS A N 1
ATOM 1382 C CA . LYS A 1 175 ? 9.471 14.314 -8.911 1.00 82.25 175 LYS A CA 1
ATOM 1383 C C . LYS A 1 175 ? 10.615 13.338 -9.152 1.00 82.25 175 LYS A C 1
ATOM 1385 O O . LYS A 1 175 ? 11.655 13.746 -9.633 1.00 82.25 175 LYS A O 1
ATOM 1390 N N . HIS A 1 176 ? 10.442 12.069 -8.835 1.00 84.19 176 HIS A N 1
ATOM 1391 C CA . HIS A 1 176 ? 11.375 11.020 -9.235 1.00 84.19 176 HIS A CA 1
ATOM 1392 C C . HIS A 1 176 ? 10.655 9.685 -9.272 1.00 84.19 176 HIS A C 1
ATOM 1394 O O . HIS A 1 176 ? 9.644 9.490 -8.601 1.00 84.19 176 HIS A O 1
ATOM 1400 N N . HIS A 1 177 ? 11.202 8.756 -10.042 1.00 83.69 177 HIS A N 1
ATOM 1401 C CA . HIS A 1 177 ? 10.737 7.387 -10.092 1.00 83.69 177 HIS A CA 1
ATOM 1402 C C . HIS A 1 177 ? 11.031 6.707 -8.753 1.00 83.69 177 HIS A C 1
ATOM 1404 O O . HIS A 1 177 ? 12.153 6.792 -8.268 1.00 83.69 177 HIS A O 1
ATOM 1410 N N . PHE A 1 178 ? 10.075 5.982 -8.171 1.00 78.75 178 PHE A N 1
ATOM 1411 C CA . PHE A 1 178 ? 10.223 5.365 -6.842 1.00 78.75 178 PHE A CA 1
ATOM 1412 C C . PHE A 1 178 ? 11.458 4.446 -6.710 1.00 78.75 178 PHE A C 1
ATOM 1414 O O . PHE A 1 178 ? 12.112 4.434 -5.677 1.00 78.75 178 PHE A O 1
ATOM 1421 N N . LEU A 1 179 ? 11.845 3.735 -7.782 1.00 78.75 179 LEU A N 1
ATOM 1422 C CA . LEU A 1 179 ? 13.085 2.928 -7.833 1.00 78.75 179 LEU A CA 1
ATOM 1423 C C . LEU A 1 179 ? 14.379 3.736 -7.628 1.00 78.75 179 LEU A C 1
ATOM 1425 O O . LEU A 1 179 ? 15.430 3.141 -7.385 1.00 78.75 179 LEU A O 1
ATOM 1429 N N . LEU A 1 180 ? 14.295 5.056 -7.788 1.00 81.19 180 LEU A N 1
ATOM 1430 C CA . LEU A 1 180 ? 15.335 6.051 -7.559 1.00 81.19 180 LEU A CA 1
ATOM 1431 C C . LEU A 1 180 ? 15.027 6.868 -6.296 1.00 81.19 180 LEU A C 1
ATOM 1433 O O . LEU A 1 180 ? 15.437 8.017 -6.193 1.00 81.19 180 LEU A O 1
ATOM 1437 N N . HIS A 1 181 ? 14.271 6.345 -5.335 1.00 82.25 181 HIS A N 1
ATOM 1438 C CA . HIS A 1 181 ? 14.227 6.995 -4.036 1.00 82.25 181 HIS A CA 1
ATOM 1439 C C . HIS A 1 181 ? 15.513 6.668 -3.273 1.00 82.25 181 HIS A C 1
ATOM 1441 O O . HIS A 1 181 ? 15.848 5.502 -3.080 1.00 82.25 181 HIS A O 1
ATOM 1447 N N . LEU A 1 182 ? 16.256 7.704 -2.895 1.00 78.56 182 LEU A N 1
ATOM 1448 C CA . LEU A 1 182 ? 17.243 7.625 -1.827 1.00 78.56 182 LEU A CA 1
ATOM 1449 C C . LEU A 1 182 ? 16.540 8.171 -0.592 1.00 78.56 182 LEU A C 1
ATOM 1451 O O . LEU A 1 182 ? 16.199 9.360 -0.583 1.00 78.56 182 LEU A O 1
ATOM 1455 N N . ASP A 1 183 ? 16.301 7.312 0.399 1.00 58.75 183 ASP A N 1
ATOM 1456 C CA . ASP A 1 183 ? 15.966 7.770 1.742 1.00 58.75 183 ASP A CA 1
ATOM 1457 C C . ASP A 1 183 ? 17.135 8.648 2.178 1.00 58.75 183 ASP A C 1
ATOM 1459 O O . ASP A 1 183 ? 18.248 8.183 2.425 1.00 58.75 183 ASP A O 1
ATOM 1463 N N . SER A 1 184 ? 16.924 9.959 2.110 1.00 45.53 184 SER A N 1
ATOM 1464 C CA . SER A 1 184 ? 17.841 10.885 2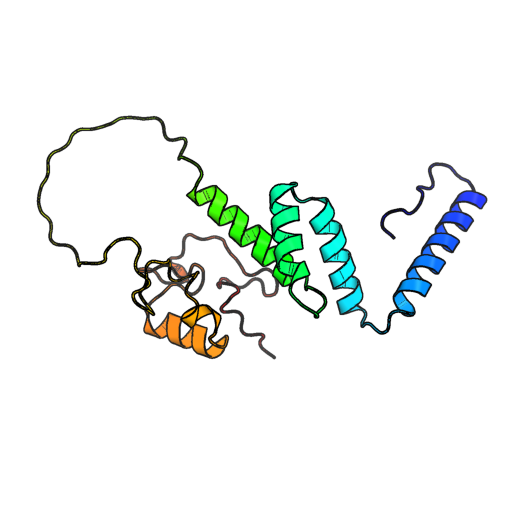.747 1.00 45.53 184 SER A CA 1
ATOM 1465 C C . SER A 1 184 ? 17.646 10.649 4.236 1.00 45.53 184 SER A C 1
ATOM 1467 O O . SER A 1 184 ? 16.540 10.867 4.728 1.00 45.53 184 SER A O 1
ATOM 1469 N N . ILE A 1 185 ? 18.685 10.121 4.885 1.00 34.78 185 ILE A N 1
ATOM 1470 C CA . ILE A 1 185 ? 18.862 10.207 6.338 1.00 34.78 185 ILE A CA 1
ATOM 1471 C C . ILE A 1 185 ? 18.608 11.655 6.770 1.00 34.78 185 ILE A C 1
ATOM 1473 O O . ILE A 1 185 ? 19.075 12.564 6.037 1.00 34.78 185 ILE A O 1
#

Solvent-accessible surface area (backbone atoms only — not comparable to full-atom values): 11647 Å² total; per-residue (Å²): 114,92,86,63,74,83,75,92,63,100,44,72,68,51,51,51,52,41,51,54,53,49,52,53,43,51,54,53,56,70,67,42,99,62,54,74,66,56,51,51,32,51,52,50,40,52,59,54,55,74,72,47,54,72,67,59,40,50,53,49,51,59,62,52,74,75,51,101,60,87,75,53,44,67,60,53,52,50,50,52,51,54,49,51,53,51,51,60,73,67,47,76,76,91,66,92,75,80,90,76,95,75,79,92,76,93,74,96,68,82,94,67,68,92,54,50,12,87,86,79,69,44,87,37,56,62,94,73,32,64,80,54,70,74,40,55,39,70,56,38,44,52,50,34,60,76,65,56,30,11,58,40,79,65,41,75,89,43,51,62,87,72,45,85,67,84,67,48,30,80,92,78,66,43,72,32,26,70,79,54,54,70,86,76,126

Radius of gyration: 23.74 Å; Cα contacts (8 Å, |Δi|>4): 125; chains: 1; bounding box: 54×36×76 Å

Organism: Camponotus floridanus (NCBI:txid104421)

Secondary structure (DSSP, 8-state):
-TTPPP--SS-HHHHHHHHHHHHHHHHHHHTSS--HHHHHHHHHHHHHHTTS-HHHHHHHHHHHTT-SSPPPHHHHHHHHHHHHHHHHHHS----------------------TT--TTT-SSS-GGG-HHHHTS-HHHHHHHHHHTTB-TTT--BS--SSS-------TTT--SS-GGG-----

Sequence (185 aa):
LYNLPPVNRKSSAELHALRDKTDRALSALKRLNRTQDEILNDILVYFVSLKLDPDTCRAWKLKTGSESTPSNYDDLINLISSRALALEELSPSVANKSRPTVKANNATLSNQSPGQCTLCKKPHSFNKCPQFLNKSPSQRHELIKNSNRCFNCLGIKHSIQECKSKFKYRTCQKKHHFLLHLDSI